Protein AF-A0A437A7Z8-F1 (afdb_monomer_lite)

Sequence (201 aa):
MRIRTYSHVLLERCGSDGIEVTIDEGSGLQTEFGSDFIVISTAEKGFLNQKIAIKTPGGYSSIPPKHTSIGIISELVVALESHTFDRVFSDDNPLYDFLGCAAAYAKHFPKDLRDYIAEGKKQELGDALVKWNPRYDADLRTTTAVTTIFGGTKVNTLPELVTVSLSHRIRRGSSISEVTNATQWEIAKIMVWSLSLIQEA

Secondary structure (DSSP, 8-state):
-----THHHHHHHH-TTS-S-------EEEEETTEEEEE------EEEEEEEEEE---EETTS--SS-HHHHHHHHHHHHHH-PPP----SS-HHHHHHHHHHHH-TT--HHHHHHHHTT-HHHHHHHHHHH-GGGHHHHS-EEEEEEEE--SSTTEE-SEEEEEEEEEEPTT--HHHHHHHHHHHHHHHHHHHHHTTS--

InterPro domains:
  IPR011650 Peptidase M20, dimerisation domain [PF07687] (43-184)
  IPR036264 Bacterial exopeptidase dimerisation domain [SSF55031] (46-183)
  IPR047177 Peptidase M20A [PTHR45962] (7-189)

pLDDT: mean 89.08, std 14.06, range [30.86, 97.81]

Organism: Arthrobotrys flagrans (NCBI:txid97331)

Structure (mmCIF, N/CA/C/O backbone):
data_AF-A0A437A7Z8-F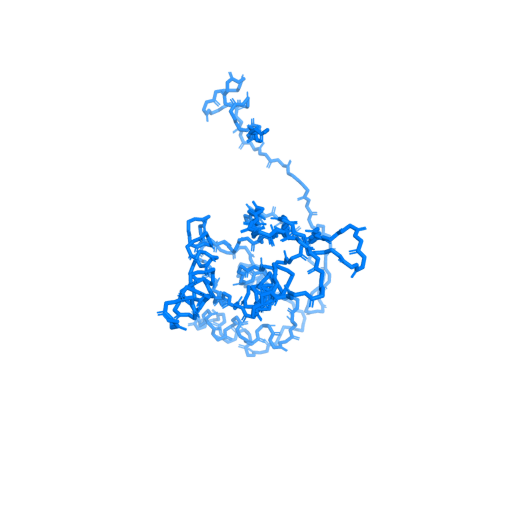1
#
_entry.id   AF-A0A437A7Z8-F1
#
loop_
_atom_site.group_PDB
_atom_site.id
_atom_site.type_symbol
_atom_site.label_atom_id
_atom_site.label_alt_id
_atom_site.label_comp_id
_atom_site.label_asym_id
_atom_site.label_entity_id
_atom_site.label_seq_id
_atom_site.pdbx_PDB_ins_code
_atom_site.Cartn_x
_atom_site.Cartn_y
_atom_site.Cartn_z
_atom_site.occupancy
_atom_site.B_iso_or_equiv
_atom_site.auth_seq_id
_atom_site.auth_comp_id
_atom_site.auth_asym_id
_atom_site.auth_atom_id
_atom_site.pdbx_PDB_model_num
ATOM 1 N N . MET A 1 1 ? 10.663 3.381 21.632 1.00 30.86 1 MET A N 1
ATOM 2 C CA . MET A 1 1 ? 11.807 2.808 20.893 1.00 30.86 1 MET A CA 1
ATOM 3 C C . MET A 1 1 ? 11.907 3.559 19.571 1.00 30.86 1 MET A C 1
ATOM 5 O O . MET A 1 1 ? 11.030 3.393 18.737 1.00 30.86 1 MET A O 1
ATOM 9 N N . ARG A 1 2 ? 12.855 4.498 19.423 1.00 32.56 2 ARG A N 1
ATOM 10 C CA . ARG A 1 2 ? 13.097 5.145 18.121 1.00 32.56 2 ARG A CA 1
ATOM 11 C C . ARG A 1 2 ? 13.849 4.130 17.268 1.00 32.56 2 ARG A C 1
ATOM 13 O O . ARG A 1 2 ? 14.948 3.743 17.652 1.00 32.56 2 ARG A O 1
ATOM 20 N N . ILE A 1 3 ? 13.254 3.682 16.169 1.00 38.34 3 ILE A N 1
ATOM 21 C CA . ILE A 1 3 ? 13.977 2.918 15.151 1.00 38.34 3 ILE A CA 1
ATOM 22 C C . ILE A 1 3 ? 14.994 3.900 14.562 1.00 38.34 3 ILE A C 1
ATOM 24 O O . ILE A 1 3 ? 14.613 4.842 13.873 1.00 38.34 3 ILE A O 1
ATOM 28 N N . ARG A 1 4 ? 16.270 3.766 14.935 1.00 49.62 4 ARG A N 1
ATOM 29 C CA . ARG A 1 4 ? 17.356 4.476 14.255 1.00 49.62 4 ARG A CA 1
ATOM 30 C C . ARG A 1 4 ? 17.635 3.707 12.972 1.00 49.62 4 ARG A C 1
ATOM 32 O O . ARG A 1 4 ? 17.856 2.501 13.027 1.00 49.62 4 ARG A O 1
ATOM 39 N N . THR A 1 5 ? 17.578 4.384 11.834 1.00 65.00 5 THR A N 1
ATOM 40 C CA . THR A 1 5 ? 17.991 3.803 10.557 1.00 65.00 5 THR A CA 1
ATOM 41 C C . THR A 1 5 ? 19.492 3.515 10.599 1.00 65.00 5 THR A C 1
ATOM 43 O O . THR A 1 5 ? 20.264 4.278 11.185 1.00 65.00 5 THR A O 1
ATOM 46 N N . TYR A 1 6 ? 19.919 2.423 9.962 1.00 76.62 6 TYR A N 1
ATOM 47 C CA . TYR A 1 6 ? 21.341 2.064 9.854 1.00 76.62 6 TYR A CA 1
ATOM 48 C C . TYR A 1 6 ? 22.164 3.119 9.094 1.00 76.62 6 TYR A C 1
ATOM 50 O O . TYR A 1 6 ? 23.381 3.179 9.251 1.00 76.62 6 TYR A O 1
ATOM 58 N N . SER A 1 7 ? 21.499 3.990 8.325 1.00 80.31 7 SER A N 1
ATOM 59 C CA . SER A 1 7 ? 22.119 5.059 7.538 1.00 80.31 7 SER A CA 1
ATOM 60 C C . SER A 1 7 ? 23.037 5.966 8.358 1.00 80.31 7 SER A C 1
ATOM 62 O O . SER A 1 7 ? 24.122 6.290 7.895 1.00 80.31 7 SER A O 1
ATOM 64 N N . HIS A 1 8 ? 22.665 6.328 9.590 1.00 82.62 8 HIS A N 1
ATOM 65 C CA . HIS A 1 8 ? 23.513 7.177 10.435 1.00 82.62 8 HIS A CA 1
ATOM 66 C C . HIS A 1 8 ? 24.812 6.479 10.851 1.00 82.62 8 HIS A C 1
ATOM 68 O O . HIS A 1 8 ? 25.863 7.105 10.856 1.00 82.62 8 HIS A O 1
ATOM 74 N N . VAL A 1 9 ? 24.749 5.177 11.141 1.00 87.25 9 VAL A N 1
ATOM 75 C CA . VAL A 1 9 ? 25.930 4.378 11.505 1.00 87.25 9 VAL A CA 1
ATOM 76 C C . VAL A 1 9 ? 26.856 4.212 10.301 1.00 87.25 9 VAL A C 1
ATOM 78 O O . VAL A 1 9 ? 28.073 4.304 10.437 1.00 87.25 9 VAL A O 1
ATOM 81 N N . LEU A 1 10 ? 26.285 3.982 9.116 1.00 87.38 10 LEU A N 1
ATOM 82 C CA . LEU A 1 10 ? 27.053 3.885 7.876 1.00 87.38 10 LEU A CA 1
ATOM 83 C C . LEU A 1 10 ? 27.718 5.220 7.527 1.00 87.38 10 LEU A C 1
ATOM 85 O O . LEU A 1 10 ? 28.901 5.227 7.212 1.00 87.38 10 LEU A O 1
ATOM 89 N N . LEU A 1 11 ? 27.010 6.342 7.669 1.00 88.81 11 LEU A N 1
ATOM 90 C CA . LEU A 1 11 ? 27.577 7.677 7.458 1.00 88.81 11 LEU A CA 1
ATOM 91 C C . LEU A 1 11 ? 28.699 7.996 8.453 1.00 88.81 11 LEU A C 1
ATOM 93 O O . LEU A 1 11 ? 29.735 8.511 8.047 1.00 88.81 11 LEU A O 1
ATOM 97 N N . GLU A 1 12 ? 28.530 7.661 9.736 1.00 91.19 12 GLU A N 1
ATOM 98 C CA . GLU A 1 12 ? 29.581 7.841 10.748 1.00 91.19 12 GLU A CA 1
ATOM 99 C C . GLU A 1 12 ? 30.825 6.988 10.456 1.00 91.19 12 GLU A C 1
ATOM 101 O O . GLU A 1 12 ? 31.946 7.431 10.699 1.00 91.19 12 GLU A O 1
ATOM 106 N N . ARG A 1 13 ? 30.647 5.764 9.942 1.00 90.31 13 ARG A N 1
ATOM 107 C CA . ARG A 1 13 ? 31.748 4.813 9.727 1.00 90.31 13 ARG A CA 1
ATOM 108 C C . ARG A 1 13 ? 32.455 4.982 8.384 1.00 90.31 13 ARG A C 1
ATOM 110 O O . ARG A 1 13 ? 33.668 4.805 8.319 1.00 90.31 13 ARG A O 1
ATOM 117 N N . CYS A 1 14 ? 31.700 5.243 7.325 1.00 90.19 14 CYS A N 1
ATOM 118 C CA . CYS A 1 14 ? 32.193 5.281 5.951 1.00 90.19 14 CYS A CA 1
ATOM 119 C C . CYS A 1 14 ? 32.392 6.722 5.452 1.00 90.19 14 CYS A C 1
ATOM 121 O O . CYS A 1 14 ? 33.199 6.944 4.558 1.00 90.19 14 CYS A O 1
ATOM 123 N N . GLY A 1 15 ? 31.727 7.715 6.046 1.00 91.50 15 GLY A N 1
ATOM 124 C CA . GLY A 1 15 ? 31.679 9.077 5.510 1.00 91.50 15 GLY A CA 1
ATOM 125 C C . GLY A 1 15 ? 30.637 9.226 4.395 1.00 91.50 15 GLY A C 1
ATOM 126 O O . GLY A 1 15 ? 29.986 8.256 4.007 1.00 91.50 15 GLY A O 1
ATOM 127 N N . SER A 1 16 ? 30.463 10.452 3.892 1.00 85.25 16 SER A N 1
ATOM 128 C CA . SER A 1 16 ? 29.462 10.798 2.864 1.00 85.25 16 SER A CA 1
ATOM 129 C C . SER A 1 16 ? 29.636 10.043 1.546 1.00 85.25 16 SER A C 1
ATOM 131 O O . SER A 1 16 ? 28.647 9.791 0.870 1.00 85.25 16 SER A O 1
ATOM 133 N N . ASP A 1 17 ? 30.870 9.645 1.235 1.00 88.50 17 ASP A N 1
ATOM 134 C CA . ASP A 1 17 ? 31.268 9.050 -0.047 1.00 88.50 17 ASP A CA 1
ATOM 135 C C . ASP A 1 17 ? 32.036 7.730 0.151 1.00 88.50 17 ASP A C 1
ATOM 137 O O . ASP A 1 17 ? 32.802 7.292 -0.702 1.00 88.50 17 ASP A O 1
ATOM 141 N N . GLY A 1 18 ? 31.888 7.092 1.317 1.00 90.25 18 GLY A N 1
ATOM 142 C CA . GLY A 1 18 ? 32.623 5.863 1.637 1.00 90.25 18 GLY A CA 1
ATOM 143 C C . GLY A 1 18 ? 31.988 4.573 1.136 1.00 90.25 18 GLY A C 1
ATOM 144 O O . GLY A 1 18 ? 32.480 3.496 1.475 1.00 90.25 18 GLY A O 1
ATOM 145 N N . ILE A 1 19 ? 30.873 4.657 0.407 1.00 87.44 19 ILE A N 1
ATOM 146 C CA . ILE A 1 19 ? 30.139 3.509 -0.130 1.00 87.44 19 ILE A CA 1
ATOM 147 C C . ILE A 1 19 ? 29.831 3.782 -1.601 1.00 87.44 19 ILE A C 1
ATOM 149 O O . ILE A 1 19 ? 29.052 4.675 -1.909 1.00 87.44 19 ILE A O 1
ATOM 153 N N . GLU A 1 20 ? 30.423 2.980 -2.486 1.00 87.50 20 GLU A N 1
ATOM 154 C CA . GLU A 1 20 ? 30.219 3.075 -3.940 1.00 87.50 20 GLU A CA 1
ATOM 155 C C . GLU A 1 20 ? 28.921 2.379 -4.385 1.00 87.50 20 GLU A C 1
ATOM 157 O O . GLU A 1 20 ? 28.162 2.910 -5.188 1.00 87.50 20 GLU A O 1
ATOM 162 N N . VAL A 1 21 ? 28.637 1.183 -3.851 1.00 86.62 21 VAL A N 1
ATOM 163 C CA . VAL A 1 21 ? 27.444 0.391 -4.193 1.00 86.62 21 VAL A CA 1
ATOM 164 C C . VAL A 1 21 ? 26.897 -0.310 -2.952 1.00 86.62 21 VAL A C 1
ATOM 166 O O . VAL A 1 21 ? 27.649 -0.885 -2.164 1.00 86.62 21 VAL A O 1
ATOM 169 N N . THR A 1 22 ? 25.570 -0.324 -2.823 1.00 83.50 22 THR A N 1
ATOM 170 C CA . THR A 1 22 ? 24.830 -1.200 -1.908 1.00 83.50 22 THR A CA 1
ATOM 171 C C . THR A 1 22 ? 24.080 -2.258 -2.705 1.00 83.50 22 THR A C 1
ATOM 173 O O . THR A 1 22 ? 23.322 -1.922 -3.613 1.00 83.50 22 THR A O 1
ATOM 176 N N . ILE A 1 23 ? 24.283 -3.528 -2.360 1.00 86.31 23 ILE A N 1
ATOM 177 C CA . ILE A 1 23 ? 23.544 -4.655 -2.934 1.00 86.31 23 ILE A CA 1
ATOM 178 C C . ILE A 1 23 ? 22.633 -5.190 -1.839 1.00 86.31 23 ILE A C 1
ATOM 180 O O . ILE A 1 23 ? 23.104 -5.464 -0.734 1.00 86.31 23 ILE A O 1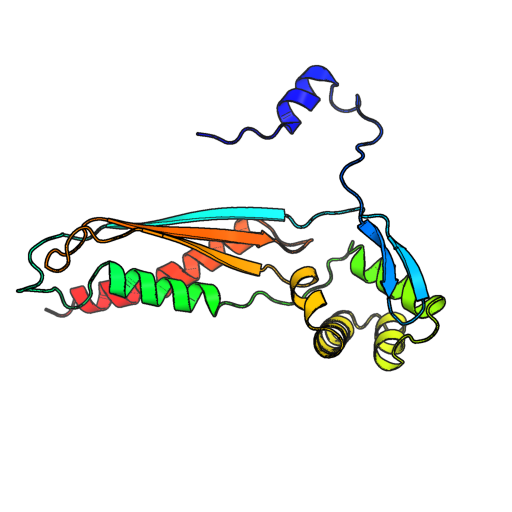
ATOM 184 N N . ASP A 1 24 ? 21.357 -5.326 -2.170 1.00 86.94 24 ASP A N 1
ATOM 185 C CA . ASP A 1 24 ? 20.327 -5.875 -1.295 1.00 86.94 24 ASP A CA 1
ATOM 186 C C . ASP A 1 24 ? 19.734 -7.160 -1.899 1.00 86.94 24 ASP A C 1
ATOM 188 O O . ASP A 1 24 ? 20.262 -7.705 -2.879 1.00 86.94 24 ASP A O 1
ATOM 192 N N . GLU A 1 25 ? 18.640 -7.659 -1.330 1.00 82.75 25 GLU A N 1
ATOM 193 C CA . GLU A 1 25 ? 17.879 -8.749 -1.922 1.00 82.75 25 GLU A CA 1
ATOM 194 C C . GLU A 1 25 ? 17.404 -8.421 -3.352 1.00 82.75 25 GLU A C 1
ATOM 196 O O . GLU A 1 25 ? 16.985 -7.314 -3.691 1.00 82.75 25 GLU A O 1
ATOM 201 N N . GLY A 1 26 ? 17.484 -9.424 -4.229 1.00 81.12 26 GLY A N 1
ATOM 202 C CA . GLY A 1 26 ? 17.130 -9.312 -5.642 1.00 81.12 26 GLY A CA 1
ATOM 203 C C . GLY A 1 26 ? 15.937 -10.183 -6.016 1.00 81.12 26 GLY A C 1
ATOM 204 O O . GLY A 1 26 ? 15.471 -11.017 -5.242 1.00 81.12 26 GLY A O 1
ATOM 205 N N . SER A 1 27 ? 15.448 -10.015 -7.243 1.00 82.88 27 SER A N 1
ATOM 206 C CA . SER A 1 27 ? 14.230 -10.694 -7.699 1.00 82.88 27 SER A CA 1
ATOM 207 C C . SER A 1 27 ? 14.470 -11.894 -8.618 1.00 82.88 27 SER A C 1
ATOM 209 O O . SER A 1 27 ? 13.548 -12.680 -8.825 1.00 82.88 27 SER A O 1
ATOM 211 N N . GLY A 1 28 ? 15.696 -12.069 -9.121 1.00 89.00 28 GLY A N 1
ATOM 212 C CA . GLY A 1 28 ? 16.128 -13.273 -9.832 1.00 89.00 28 GLY A CA 1
ATOM 213 C C . GLY A 1 28 ? 15.428 -13.501 -11.176 1.00 89.00 28 GLY A C 1
ATOM 214 O O . GLY A 1 28 ? 15.024 -12.558 -11.855 1.00 89.00 28 GLY A O 1
ATOM 215 N N . LEU A 1 29 ? 15.332 -14.771 -11.580 1.00 93.94 29 LEU A N 1
ATOM 216 C CA . LEU A 1 29 ? 14.661 -15.191 -12.811 1.00 93.94 29 LEU A CA 1
ATOM 217 C C . LEU A 1 29 ? 13.137 -15.121 -12.641 1.00 93.94 29 LEU A C 1
ATOM 219 O O . LEU A 1 29 ? 12.593 -15.722 -11.715 1.00 93.94 29 LEU A O 1
ATOM 223 N N . GLN A 1 30 ? 12.453 -14.439 -13.556 1.00 92.19 30 GLN A N 1
ATOM 224 C CA . GLN A 1 30 ? 10.995 -14.355 -13.607 1.00 92.19 30 GLN A CA 1
ATOM 225 C C . GLN A 1 30 ? 10.489 -14.635 -15.016 1.00 92.19 30 GLN A C 1
ATOM 227 O O . GLN A 1 30 ? 11.049 -14.135 -15.987 1.00 92.19 30 GLN A O 1
ATOM 232 N N . THR A 1 31 ? 9.404 -15.396 -15.125 1.00 94.56 31 THR A N 1
ATOM 233 C CA . THR A 1 31 ? 8.709 -15.609 -16.397 1.00 94.56 31 THR A CA 1
ATOM 234 C C . THR A 1 31 ? 7.542 -14.639 -16.488 1.00 94.56 31 THR A C 1
ATOM 236 O O . THR A 1 31 ? 6.555 -14.778 -15.770 1.00 94.56 31 THR A O 1
ATOM 239 N N . GLU A 1 32 ? 7.640 -13.672 -17.392 1.00 92.94 32 GLU A N 1
ATOM 240 C CA . GLU A 1 32 ? 6.641 -12.625 -17.596 1.00 92.94 32 GLU A CA 1
ATOM 241 C C . GLU A 1 32 ? 6.328 -12.506 -19.089 1.00 92.94 32 GLU A C 1
ATOM 243 O O . GLU A 1 32 ? 7.202 -12.665 -19.940 1.00 92.94 32 GLU A O 1
ATOM 248 N N . PHE A 1 33 ? 5.064 -12.259 -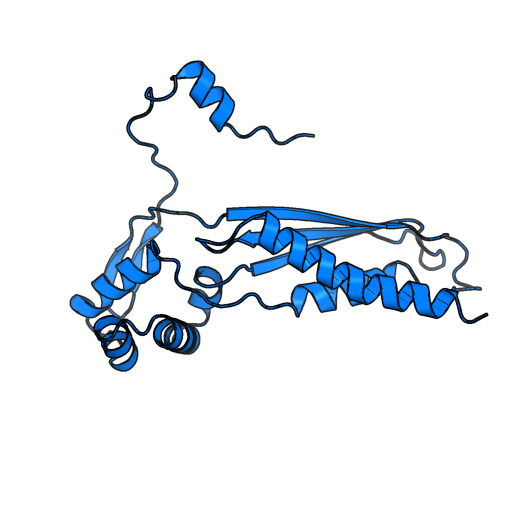19.441 1.00 95.06 33 PHE A N 1
ATOM 249 C CA . PHE A 1 33 ? 4.640 -12.080 -20.842 1.00 95.06 33 PHE A CA 1
ATOM 250 C C . PHE A 1 33 ? 5.120 -13.196 -21.807 1.00 95.06 33 PHE A C 1
ATOM 252 O O . PHE A 1 33 ? 5.400 -12.956 -22.984 1.00 95.06 33 PHE A O 1
ATOM 259 N N . GLY A 1 34 ? 5.237 -14.433 -21.309 1.00 95.00 34 GLY A N 1
ATOM 260 C CA . GLY A 1 34 ? 5.692 -15.594 -22.083 1.00 95.00 34 GLY A CA 1
ATOM 261 C C . GLY A 1 34 ? 7.202 -15.661 -22.358 1.00 95.00 34 GLY A C 1
ATOM 262 O O . GLY A 1 34 ? 7.618 -16.453 -23.206 1.00 95.00 34 GLY A O 1
ATOM 263 N N . SER A 1 35 ? 8.012 -14.853 -21.671 1.00 96.69 35 SER A N 1
ATOM 264 C CA . SER A 1 35 ? 9.475 -14.845 -21.767 1.00 96.69 35 SER A CA 1
ATOM 265 C C . SER A 1 35 ? 10.126 -14.850 -20.384 1.00 96.69 35 SER A C 1
ATOM 267 O O . SER A 1 35 ? 9.557 -14.347 -19.420 1.00 96.69 35 SER A O 1
ATOM 269 N N . ASP A 1 36 ? 11.339 -15.389 -20.300 1.00 96.38 36 ASP A N 1
ATOM 270 C CA . ASP A 1 36 ? 12.135 -15.361 -19.075 1.00 96.38 36 ASP A CA 1
ATOM 271 C C . ASP A 1 36 ? 12.991 -14.090 -19.017 1.00 96.38 36 ASP A C 1
ATOM 273 O O . ASP A 1 36 ? 13.685 -13.747 -19.976 1.00 96.38 36 ASP A O 1
ATOM 277 N N . PHE A 1 37 ? 12.959 -13.413 -17.872 1.00 94.88 37 PHE A N 1
ATOM 278 C CA . PHE A 1 37 ? 13.707 -12.197 -17.575 1.00 94.88 37 PHE A CA 1
ATOM 279 C C . PHE A 1 37 ? 14.534 -12.387 -16.304 1.00 94.88 37 PHE A C 1
ATOM 281 O O . PHE A 1 37 ? 14.030 -12.873 -15.293 1.00 94.88 37 PHE A O 1
ATOM 288 N N . ILE A 1 38 ? 15.796 -11.956 -16.321 1.00 92.81 38 ILE A N 1
ATOM 289 C CA . ILE A 1 38 ? 16.564 -11.754 -15.086 1.00 92.81 38 ILE A CA 1
ATOM 290 C C . ILE A 1 38 ? 16.225 -10.351 -14.584 1.00 92.81 38 ILE A C 1
ATOM 292 O O . ILE A 1 38 ? 16.652 -9.358 -15.171 1.00 92.81 38 ILE A O 1
ATOM 296 N N . VAL A 1 39 ? 15.423 -10.271 -13.524 1.00 90.69 39 VAL A N 1
ATOM 297 C CA . VAL A 1 39 ? 14.945 -9.004 -12.967 1.00 90.69 39 VAL A CA 1
ATOM 298 C C . VAL A 1 39 ? 15.924 -8.508 -11.909 1.00 90.69 39 VAL A C 1
ATOM 300 O O . VAL A 1 39 ? 16.129 -9.144 -10.871 1.00 90.69 39 VAL A O 1
ATOM 303 N N . ILE A 1 40 ? 16.512 -7.342 -12.174 1.00 88.44 40 ILE A N 1
ATOM 304 C CA . ILE A 1 40 ? 17.367 -6.621 -11.232 1.00 88.44 40 ILE A CA 1
ATOM 305 C C . ILE A 1 40 ? 16.505 -5.576 -10.529 1.00 88.44 40 ILE A C 1
ATOM 307 O O . ILE A 1 40 ? 16.018 -4.639 -11.159 1.00 88.44 40 ILE A O 1
ATOM 311 N N . SER A 1 41 ? 16.317 -5.744 -9.223 1.00 87.88 41 SER A N 1
ATOM 312 C CA . SER A 1 41 ? 15.567 -4.787 -8.412 1.00 87.88 41 SER A CA 1
ATOM 313 C C . SER A 1 41 ? 16.452 -3.613 -8.033 1.00 87.88 41 SER A C 1
ATOM 315 O O . SER A 1 41 ? 17.466 -3.776 -7.364 1.00 87.88 41 SER A O 1
ATOM 317 N N . THR A 1 42 ? 16.069 -2.427 -8.497 1.00 88.56 42 THR A N 1
ATOM 318 C CA . THR A 1 42 ? 16.816 -1.177 -8.296 1.00 88.56 42 THR A CA 1
ATOM 319 C C . THR A 1 42 ? 16.133 -0.225 -7.319 1.00 88.56 42 THR A C 1
ATOM 321 O O . THR A 1 42 ? 16.697 0.809 -6.973 1.00 88.56 42 THR A O 1
ATOM 324 N N . ALA A 1 43 ? 14.917 -0.550 -6.871 1.00 87.12 43 ALA A N 1
ATOM 325 C CA . ALA A 1 43 ? 14.192 0.245 -5.893 1.00 87.12 43 ALA A CA 1
ATOM 326 C C . ALA A 1 43 ? 13.178 -0.596 -5.116 1.00 87.12 43 ALA A C 1
ATOM 328 O O . ALA A 1 43 ? 12.484 -1.435 -5.692 1.00 87.12 43 ALA A O 1
ATOM 329 N N . GLU A 1 44 ? 13.011 -0.262 -3.839 1.00 87.25 44 GLU A N 1
ATOM 330 C CA . GLU A 1 44 ? 11.933 -0.766 -2.996 1.00 87.25 44 GLU A CA 1
ATOM 331 C C . GLU A 1 44 ? 10.844 0.289 -2.769 1.00 87.25 44 GLU A C 1
ATOM 333 O O . GLU A 1 44 ? 11.062 1.500 -2.878 1.00 87.25 44 GLU A O 1
ATOM 338 N N . LYS A 1 45 ? 9.643 -0.171 -2.411 1.00 91.12 45 LYS A N 1
ATOM 339 C CA . LYS A 1 45 ? 8.593 0.717 -1.903 1.00 91.12 45 LYS A CA 1
ATOM 340 C C . LYS A 1 45 ? 8.966 1.215 -0.510 1.00 91.12 45 LYS A C 1
ATOM 342 O O . LYS A 1 45 ? 9.418 0.443 0.333 1.00 91.12 45 LYS A O 1
ATOM 347 N N . GLY A 1 46 ? 8.659 2.480 -0.230 1.00 91.62 46 GLY A N 1
ATOM 348 C CA . GLY A 1 46 ? 8.751 3.001 1.130 1.00 91.62 46 GLY A CA 1
ATOM 349 C C . GLY A 1 46 ? 7.803 2.252 2.070 1.00 91.62 46 GLY A C 1
ATOM 350 O O . GLY A 1 46 ? 6.837 1.621 1.635 1.00 91.62 46 GLY A O 1
ATOM 351 N N . PHE A 1 47 ? 8.037 2.337 3.375 1.00 93.31 47 PHE A N 1
ATOM 352 C CA . PHE A 1 47 ? 7.130 1.761 4.363 1.00 93.31 47 PHE A CA 1
ATOM 353 C C . PHE A 1 47 ? 6.851 2.739 5.501 1.00 93.31 47 PHE A C 1
ATOM 355 O O . PHE A 1 47 ? 7.696 3.553 5.870 1.00 93.31 47 PHE A O 1
ATOM 362 N N . LEU A 1 48 ? 5.653 2.643 6.072 1.00 94.44 48 LEU A N 1
ATOM 363 C CA . LEU A 1 48 ? 5.250 3.399 7.251 1.00 94.44 48 LEU A CA 1
ATOM 364 C C . LEU A 1 48 ? 4.326 2.536 8.103 1.00 94.44 48 LEU A C 1
ATOM 366 O O . LEU A 1 48 ? 3.268 2.120 7.643 1.00 94.44 48 LEU A O 1
ATOM 370 N N . ASN A 1 49 ? 4.704 2.313 9.360 1.00 95.12 49 ASN A N 1
ATOM 371 C CA . ASN A 1 49 ? 3.827 1.676 10.335 1.00 95.12 49 ASN A CA 1
ATOM 372 C C . ASN A 1 49 ? 3.234 2.741 11.260 1.00 95.12 49 ASN A C 1
ATOM 374 O O . ASN A 1 49 ? 3.971 3.533 11.849 1.00 95.12 49 ASN A O 1
ATOM 378 N N . GLN A 1 50 ? 1.912 2.743 11.411 1.00 93.06 50 GLN A N 1
ATOM 379 C CA . GLN A 1 50 ? 1.192 3.667 12.289 1.00 93.06 50 GLN A CA 1
ATOM 380 C C . GLN A 1 50 ? 0.420 2.881 13.343 1.00 93.06 50 GLN A C 1
ATOM 382 O O . GLN A 1 50 ? -0.126 1.820 13.060 1.00 93.06 50 GLN A O 1
ATOM 387 N N . LYS A 1 51 ? 0.361 3.405 14.568 1.00 95.25 51 LYS A N 1
ATOM 388 C CA . LYS A 1 51 ? -0.482 2.856 15.632 1.00 95.25 51 LYS A CA 1
ATOM 389 C C . LYS A 1 51 ? -1.505 3.902 16.030 1.00 95.25 51 LYS A C 1
ATOM 391 O O . LYS A 1 51 ? -1.131 4.989 16.465 1.00 95.25 51 LYS A O 1
ATOM 396 N N . ILE A 1 52 ? -2.778 3.551 15.913 1.00 94.19 52 ILE A N 1
ATOM 397 C CA . ILE A 1 52 ? -3.893 4.389 16.343 1.00 94.19 52 ILE A CA 1
ATOM 398 C C . ILE A 1 52 ? -4.425 3.821 17.655 1.00 94.19 52 ILE A C 1
ATOM 400 O O . ILE A 1 52 ? -4.507 2.604 17.836 1.00 94.19 52 ILE A O 1
ATOM 404 N N . ALA A 1 53 ? -4.748 4.709 18.591 1.00 93.75 53 ALA A N 1
ATOM 405 C CA . ALA A 1 53 ? -5.283 4.358 19.895 1.00 93.75 53 ALA A CA 1
ATOM 406 C C . ALA A 1 53 ? -6.517 5.209 20.191 1.00 93.75 53 ALA A C 1
ATOM 408 O O . ALA A 1 53 ? -6.431 6.435 20.204 1.00 93.75 53 ALA A O 1
ATOM 409 N N . ILE A 1 54 ? -7.638 4.549 20.471 1.00 92.06 54 ILE A N 1
ATOM 410 C CA . ILE A 1 54 ? -8.856 5.185 20.964 1.00 92.06 54 ILE A CA 1
ATOM 411 C C . ILE A 1 54 ? -8.936 4.938 22.463 1.00 92.06 54 ILE A C 1
ATOM 413 O O . ILE A 1 54 ? -8.851 3.795 22.921 1.00 92.06 54 ILE A O 1
ATOM 417 N N . LYS A 1 55 ? -9.093 6.029 23.214 1.00 91.06 55 LYS A N 1
ATOM 418 C CA . LYS A 1 55 ? -9.338 6.004 24.653 1.00 91.06 55 LYS A CA 1
ATOM 419 C C . LYS A 1 55 ? -10.758 6.469 24.921 1.00 91.06 55 LYS A C 1
ATOM 421 O O . LYS A 1 55 ? -11.126 7.565 24.508 1.00 91.06 55 LYS A O 1
ATOM 426 N N . THR A 1 56 ? -11.526 5.654 25.626 1.00 88.81 56 THR A N 1
ATOM 427 C CA . THR A 1 56 ? -12.885 5.985 26.072 1.00 88.81 56 THR A CA 1
ATOM 428 C C . THR A 1 56 ? -13.012 5.690 27.559 1.00 88.81 56 THR A C 1
ATOM 430 O O . THR A 1 56 ? -12.225 4.905 28.091 1.00 88.81 56 THR A O 1
ATOM 433 N N . PRO A 1 57 ? -14.013 6.255 28.252 1.00 87.06 57 PRO A N 1
ATOM 434 C CA . PRO A 1 57 ? -14.429 5.704 29.532 1.00 87.06 57 PRO A CA 1
ATOM 435 C C . PRO A 1 57 ? -14.757 4.212 29.358 1.00 87.06 57 PRO A C 1
ATOM 437 O O . PRO A 1 57 ? -15.443 3.830 28.407 1.00 87.06 57 PRO A O 1
ATOM 440 N N . GLY A 1 58 ? -14.215 3.364 30.230 1.00 88.56 58 GLY A N 1
ATOM 441 C CA . GLY A 1 58 ? -14.611 1.962 30.325 1.00 88.56 58 GLY A CA 1
ATOM 442 C C . GLY A 1 58 ? -15.953 1.831 31.044 1.00 88.56 58 GLY A C 1
ATOM 443 O O . GLY A 1 58 ? -16.701 2.797 31.184 1.00 88.56 58 GLY A O 1
ATOM 444 N N . GLY A 1 59 ? -16.255 0.637 31.548 1.00 90.38 59 GLY A N 1
ATOM 445 C CA . GLY A 1 59 ? -17.404 0.441 32.435 1.00 90.38 59 GLY A CA 1
ATOM 446 C C . GLY A 1 59 ? -18.159 -0.853 32.187 1.00 90.38 59 GLY A C 1
ATOM 447 O O . GLY A 1 59 ? -17.692 -1.741 31.475 1.00 90.38 59 GLY A O 1
ATOM 448 N N . TYR A 1 60 ? -19.334 -0.966 32.798 1.00 92.62 60 TYR A N 1
ATOM 449 C CA . TYR A 1 60 ? -20.200 -2.129 32.635 1.00 92.62 60 TYR A CA 1
ATOM 450 C C . TYR A 1 60 ? -20.952 -2.067 31.309 1.00 92.62 60 TYR A C 1
ATOM 452 O O . TYR A 1 60 ? -21.548 -1.049 30.965 1.00 92.62 60 TYR A O 1
ATOM 460 N N . SER A 1 61 ? -20.993 -3.189 30.591 1.00 90.25 61 SER A N 1
ATOM 461 C CA . SER A 1 61 ? -21.712 -3.280 29.316 1.00 90.25 61 SER A CA 1
ATOM 462 C C . SER A 1 61 ? -23.240 -3.184 29.450 1.00 90.25 61 SER A C 1
ATOM 464 O O . SER A 1 61 ? -23.924 -3.163 28.434 1.00 90.25 61 SER A O 1
ATOM 466 N N . SER A 1 62 ? -23.790 -3.154 30.672 1.00 92.25 62 SER A N 1
ATOM 467 C CA . SER A 1 62 ? -25.228 -3.002 30.942 1.00 92.25 62 SER A CA 1
ATOM 468 C C . SER A 1 62 ? -25.753 -1.584 30.710 1.00 92.25 62 SER A C 1
ATOM 470 O O . SER A 1 62 ? -26.958 -1.407 30.562 1.00 92.25 62 SER A O 1
ATOM 472 N N . ILE A 1 63 ? -24.868 -0.584 30.682 1.00 90.75 63 ILE A N 1
ATOM 473 C CA . ILE A 1 63 ? -25.207 0.819 30.417 1.00 90.75 63 ILE A CA 1
ATOM 474 C C . ILE A 1 63 ? -24.220 1.343 29.364 1.00 90.75 63 ILE A C 1
ATOM 476 O O . ILE A 1 63 ? -23.314 2.114 29.689 1.00 90.75 63 ILE A O 1
ATOM 480 N N . PRO A 1 64 ? -24.302 0.857 28.112 1.00 90.69 64 PRO A N 1
ATOM 481 C CA . PRO A 1 64 ? -23.347 1.248 27.093 1.00 90.69 64 PRO A CA 1
ATOM 482 C C . PRO A 1 64 ? -23.584 2.700 26.649 1.00 90.69 64 PRO A C 1
ATOM 484 O O . PRO A 1 64 ? -24.734 3.138 26.558 1.00 90.69 64 PRO A O 1
ATOM 487 N N . PRO A 1 65 ? -22.518 3.453 26.325 1.00 90.62 65 PRO A N 1
ATOM 488 C CA . PRO A 1 65 ? -22.661 4.700 25.586 1.00 90.62 65 PRO A CA 1
ATOM 489 C C . PRO A 1 65 ? -23.188 4.415 24.172 1.00 90.62 65 PRO A C 1
ATOM 491 O O . PRO A 1 65 ? -23.172 3.274 23.706 1.00 90.62 65 PRO A O 1
ATOM 494 N N . LYS A 1 66 ? -23.585 5.472 23.453 1.00 90.06 66 LYS A N 1
ATOM 495 C CA . LYS A 1 66 ? -24.071 5.375 22.065 1.00 90.06 66 LYS A CA 1
ATOM 496 C C . LYS A 1 66 ? -23.112 4.601 21.145 1.00 90.06 66 LYS A C 1
ATOM 498 O O . LYS A 1 66 ? -23.567 3.815 20.322 1.00 90.06 66 LYS A O 1
ATOM 503 N N . HIS A 1 67 ? -21.801 4.793 21.316 1.00 90.06 67 HIS A N 1
ATOM 504 C CA . HIS A 1 67 ? -20.760 4.075 20.578 1.00 90.06 67 HIS A CA 1
ATOM 505 C C . HIS A 1 67 ? -19.679 3.561 21.532 1.00 90.06 67 HIS A C 1
ATOM 507 O O . HIS A 1 67 ? -19.196 4.294 22.395 1.00 90.06 67 HIS A O 1
ATOM 513 N N . THR A 1 68 ? -19.280 2.299 21.368 1.00 93.06 68 THR A N 1
ATOM 514 C CA . THR A 1 68 ? -18.165 1.704 22.119 1.00 93.06 68 THR A CA 1
ATOM 515 C C . THR A 1 68 ? -16.838 1.989 21.419 1.00 93.06 68 THR A C 1
ATOM 517 O O . THR A 1 68 ? -16.801 2.183 20.207 1.00 93.06 68 THR A O 1
ATOM 520 N N . SER A 1 69 ? -15.723 1.953 22.149 1.00 92.44 69 SER A N 1
ATOM 521 C CA . SER A 1 69 ? -14.385 2.097 21.554 1.00 92.44 69 SER A CA 1
ATOM 522 C C . SER A 1 69 ? -14.086 1.047 20.478 1.00 92.44 69 SER A C 1
ATOM 524 O O . SER A 1 69 ? -13.416 1.362 19.496 1.00 92.44 69 SER A O 1
ATOM 526 N N . ILE A 1 70 ? -14.618 -0.174 20.623 1.00 94.62 70 ILE A N 1
ATOM 527 C CA . ILE A 1 70 ? -14.538 -1.213 19.585 1.00 94.62 70 ILE A CA 1
ATOM 528 C C . ILE A 1 70 ? -15.372 -0.812 18.361 1.00 94.62 70 ILE A C 1
ATOM 530 O O . ILE A 1 70 ? -14.873 -0.899 17.248 1.00 94.62 70 ILE A O 1
ATOM 534 N N . GLY A 1 71 ? -16.599 -0.316 18.543 1.00 94.31 71 GLY A N 1
ATOM 535 C CA . GLY A 1 71 ? -17.424 0.156 17.425 1.00 94.31 71 GLY A CA 1
ATOM 536 C C . GLY A 1 71 ? -16.749 1.279 16.631 1.00 94.31 71 GLY A C 1
ATOM 537 O O . GLY A 1 71 ? -16.626 1.181 15.414 1.00 94.31 71 GLY A O 1
ATOM 538 N N . ILE A 1 72 ? -16.221 2.292 17.326 1.00 93.31 72 ILE A N 1
ATOM 539 C CA . ILE A 1 72 ? -15.542 3.432 16.688 1.00 93.31 72 ILE A CA 1
ATOM 540 C C . ILE A 1 72 ? -14.283 2.971 15.937 1.00 93.31 72 ILE A C 1
ATOM 542 O O . ILE A 1 72 ? -14.066 3.382 14.797 1.00 93.31 72 ILE A O 1
ATOM 546 N N . ILE A 1 73 ? -13.442 2.107 16.534 1.00 94.62 73 ILE A N 1
ATOM 547 C CA . ILE A 1 73 ? -12.249 1.622 15.822 1.00 94.62 73 ILE A CA 1
ATOM 548 C C . ILE A 1 73 ? -12.632 0.766 14.611 1.00 94.62 73 ILE A C 1
ATOM 550 O O . ILE A 1 73 ? -11.925 0.803 13.611 1.00 94.62 73 ILE A O 1
ATOM 554 N N . SER A 1 74 ? -13.723 -0.003 14.683 1.00 95.62 74 SER A N 1
ATOM 555 C CA . SER A 1 74 ? -14.186 -0.830 13.568 1.00 95.62 74 SER A CA 1
ATOM 556 C C . SER A 1 74 ? -14.621 0.026 12.380 1.00 95.62 74 SER A C 1
ATOM 558 O O . SER A 1 74 ? -14.215 -0.265 11.258 1.00 95.62 74 SER A O 1
ATOM 560 N N . GLU A 1 75 ? -15.362 1.112 12.615 1.00 95.12 75 GLU A N 1
ATOM 561 C CA . GLU A 1 75 ? -15.693 2.089 11.567 1.00 95.12 75 GLU A CA 1
ATOM 562 C C . GLU A 1 75 ? -14.428 2.715 10.963 1.00 95.12 75 GLU A C 1
ATOM 564 O O . GLU A 1 75 ? -14.313 2.843 9.743 1.00 95.12 75 GLU A O 1
ATOM 569 N N . LEU A 1 76 ? -13.438 3.033 11.804 1.00 94.62 76 LEU A N 1
ATOM 570 C CA . LEU A 1 76 ? -12.157 3.571 11.349 1.00 94.62 76 LEU A CA 1
ATOM 571 C C . LEU A 1 76 ? -11.356 2.589 10.501 1.00 94.62 76 LEU A C 1
ATOM 573 O O . LEU A 1 76 ? -10.798 2.991 9.485 1.00 94.62 76 LEU A O 1
ATOM 577 N N . VAL A 1 77 ? -11.312 1.314 10.881 1.00 96.56 77 VAL A N 1
ATOM 578 C CA . VAL A 1 77 ? -10.665 0.268 10.080 1.00 96.56 77 VAL A CA 1
ATOM 579 C C . VAL A 1 77 ? -11.309 0.186 8.699 1.00 96.56 77 VAL A C 1
ATOM 581 O O . VAL A 1 77 ? -10.594 0.234 7.702 1.00 96.56 77 VAL A O 1
ATOM 584 N N . VAL A 1 78 ? -12.644 0.157 8.630 1.00 96.56 78 VAL A N 1
ATOM 585 C CA . VAL A 1 78 ? -13.368 0.114 7.351 1.00 96.56 78 VAL A CA 1
ATOM 586 C C . VAL A 1 78 ? -13.049 1.338 6.491 1.00 96.56 78 VAL A C 1
ATOM 588 O O . VAL A 1 78 ? -12.768 1.183 5.303 1.00 96.56 78 VAL A O 1
ATOM 591 N N . ALA A 1 79 ? -13.050 2.543 7.067 1.00 95.56 79 ALA A N 1
ATOM 592 C CA . ALA A 1 79 ? -12.722 3.763 6.330 1.00 95.56 79 ALA A CA 1
ATOM 593 C C . ALA A 1 79 ? -11.276 3.759 5.805 1.00 95.56 79 ALA A C 1
ATOM 595 O O . ALA A 1 79 ? -11.043 4.086 4.642 1.00 95.56 79 ALA A O 1
ATOM 596 N N . LEU A 1 80 ? -10.314 3.333 6.631 1.00 95.06 80 LEU A N 1
ATOM 597 C CA . LEU A 1 80 ? -8.897 3.277 6.261 1.00 95.06 80 LEU A CA 1
ATOM 598 C C . LEU A 1 80 ? -8.609 2.235 5.173 1.00 95.06 80 LEU A C 1
ATOM 600 O O . LEU A 1 80 ? -7.789 2.498 4.297 1.00 95.06 80 LEU A O 1
ATOM 604 N N . GLU A 1 81 ? -9.269 1.075 5.202 1.00 95.81 81 GLU A N 1
ATOM 605 C CA . GLU A 1 81 ? -9.107 0.043 4.166 1.00 95.81 81 GLU A CA 1
ATOM 606 C C . GLU A 1 81 ? -9.879 0.363 2.879 1.00 95.81 81 GLU A C 1
ATOM 608 O O . GLU A 1 81 ? -9.458 -0.033 1.794 1.00 95.81 81 GLU A O 1
ATOM 613 N N . SER A 1 82 ? -10.973 1.125 2.978 1.00 95.69 82 SER A N 1
ATOM 614 C CA . SER A 1 82 ? -11.729 1.601 1.810 1.00 95.69 82 SER A CA 1
ATOM 615 C C . SER A 1 82 ? -11.054 2.782 1.105 1.00 95.69 82 SER A C 1
ATOM 617 O O . SER A 1 82 ? -11.379 3.080 -0.044 1.00 95.69 82 SER A O 1
ATOM 619 N N . HIS A 1 83 ? -10.120 3.468 1.770 1.00 94.94 83 HIS A N 1
ATOM 620 C CA . HIS A 1 83 ? -9.349 4.553 1.177 1.00 94.94 83 HIS A CA 1
ATOM 621 C C . HIS A 1 83 ? -8.314 4.004 0.185 1.00 94.94 83 HIS A C 1
ATOM 623 O O . HIS A 1 83 ? -7.304 3.406 0.563 1.00 94.94 83 HIS A O 1
ATOM 629 N N . THR A 1 84 ? -8.536 4.247 -1.106 1.00 92.56 84 THR A N 1
ATOM 630 C CA . THR A 1 84 ? -7.612 3.844 -2.168 1.00 92.56 84 THR A CA 1
ATOM 631 C C . THR A 1 84 ? -6.757 5.015 -2.629 1.00 92.56 84 THR A C 1
ATOM 633 O O . THR A 1 84 ? -7.293 6.002 -3.126 1.00 92.56 84 THR A O 1
ATOM 636 N N . PHE A 1 85 ? -5.435 4.872 -2.537 1.00 95.44 85 PHE A N 1
ATOM 637 C CA . PHE A 1 85 ? -4.498 5.809 -3.157 1.00 95.44 85 PHE A CA 1
ATOM 638 C C . PHE A 1 85 ? -4.489 5.663 -4.682 1.00 95.44 85 PHE A C 1
ATOM 640 O O . PHE A 1 85 ? -4.689 4.562 -5.211 1.00 95.44 85 PHE A O 1
ATOM 647 N N . ASP A 1 86 ? -4.184 6.763 -5.367 1.00 93.44 86 ASP A N 1
ATOM 648 C CA . ASP A 1 86 ? -4.108 6.804 -6.823 1.00 93.44 86 ASP A CA 1
ATOM 649 C C . ASP A 1 86 ? -2.999 5.901 -7.378 1.00 93.44 86 ASP A C 1
ATOM 651 O O . ASP A 1 86 ? -1.922 5.726 -6.788 1.00 93.44 86 ASP A O 1
ATOM 655 N N . ARG A 1 87 ? -3.271 5.342 -8.561 1.00 93.50 87 ARG A N 1
ATOM 656 C CA . ARG A 1 87 ? -2.290 4.604 -9.359 1.00 93.50 87 ARG A CA 1
ATOM 657 C C . ARG A 1 87 ? -1.465 5.594 -10.155 1.00 93.50 87 ARG A C 1
ATOM 659 O O . ARG A 1 87 ? -2.006 6.253 -11.032 1.00 93.50 87 ARG A O 1
ATOM 666 N N . VAL A 1 88 ? -0.167 5.676 -9.889 1.00 91.50 88 VAL A N 1
ATOM 667 C CA . VAL A 1 88 ? 0.699 6.626 -10.598 1.00 91.50 88 VAL A CA 1
ATOM 668 C C . VAL A 1 88 ? 2.077 6.019 -10.840 1.00 91.50 88 VAL A C 1
ATOM 670 O O . VAL A 1 88 ? 2.781 5.623 -9.906 1.00 91.50 88 VAL A O 1
ATOM 673 N N . PHE A 1 89 ? 2.516 6.018 -12.096 1.00 92.50 89 PHE A N 1
ATOM 674 C CA . PHE A 1 89 ? 3.926 5.820 -12.413 1.00 92.50 89 PHE A CA 1
ATOM 675 C C . PHE A 1 89 ? 4.702 7.088 -12.049 1.00 92.50 89 PHE A C 1
ATOM 677 O O . PHE A 1 89 ? 4.504 8.128 -12.672 1.00 92.50 89 PHE A O 1
ATOM 684 N N . SER A 1 90 ? 5.585 7.004 -11.050 1.00 87.31 90 SER A N 1
ATOM 685 C CA . SER A 1 90 ? 6.611 8.029 -10.824 1.00 87.31 90 SER A CA 1
ATOM 686 C C . SER A 1 90 ? 7.467 8.247 -12.077 1.00 87.31 90 SER A C 1
ATOM 688 O O . SER A 1 90 ? 7.492 7.398 -12.974 1.00 87.31 90 SER A O 1
ATOM 690 N N . ASP A 1 91 ? 8.155 9.386 -12.142 1.00 82.81 91 ASP A N 1
ATOM 691 C CA . ASP A 1 91 ? 9.047 9.705 -13.261 1.00 82.81 91 ASP A CA 1
ATOM 692 C C . ASP A 1 91 ? 10.144 8.647 -13.407 1.00 82.81 91 ASP A C 1
ATOM 694 O O . ASP A 1 91 ? 10.238 8.034 -14.468 1.00 82.81 91 ASP A O 1
ATOM 698 N N . ASP A 1 92 ? 10.819 8.320 -12.301 1.00 84.06 92 ASP A N 1
ATOM 699 C CA . ASP A 1 92 ? 11.738 7.186 -12.198 1.00 84.06 92 ASP A CA 1
ATOM 700 C C . ASP A 1 92 ? 10.991 5.977 -11.619 1.00 84.06 92 ASP A C 1
ATOM 702 O O . ASP A 1 92 ? 10.768 5.864 -10.404 1.00 84.06 92 ASP A O 1
ATOM 706 N N . ASN A 1 93 ? 10.512 5.081 -12.483 1.00 90.12 93 ASN A N 1
ATOM 707 C CA . ASN A 1 93 ? 9.784 3.889 -12.059 1.00 90.12 93 ASN A CA 1
ATOM 708 C C . ASN A 1 93 ? 10.347 2.627 -12.730 1.00 90.12 93 ASN A C 1
ATOM 710 O O . ASN A 1 93 ? 9.986 2.340 -13.869 1.00 90.12 93 ASN A O 1
ATOM 714 N N . PRO A 1 94 ? 11.117 1.804 -11.995 1.00 91.75 94 PRO A N 1
ATOM 715 C CA . PRO A 1 94 ? 11.672 0.555 -12.518 1.00 91.75 94 PRO A CA 1
ATOM 716 C C . PRO A 1 94 ? 10.652 -0.421 -13.120 1.00 91.75 94 PRO A C 1
ATOM 718 O O . PRO A 1 94 ? 11.006 -1.213 -13.988 1.00 91.75 94 PRO A O 1
ATOM 721 N N . LEU A 1 95 ? 9.380 -0.383 -12.691 1.00 93.31 95 LEU A N 1
ATOM 722 C CA . LEU A 1 95 ? 8.338 -1.185 -13.339 1.00 93.31 95 LEU A CA 1
ATOM 723 C C . LEU A 1 95 ? 8.029 -0.652 -14.744 1.00 93.31 95 LEU A C 1
ATOM 725 O O . LEU A 1 95 ? 7.846 -1.447 -15.655 1.00 93.31 95 LEU A O 1
ATOM 729 N N . TYR A 1 96 ? 7.992 0.668 -14.939 1.00 94.69 96 TYR A N 1
ATOM 730 C CA . TYR A 1 96 ? 7.800 1.261 -16.265 1.00 94.69 96 TYR A CA 1
ATOM 731 C C . TYR A 1 96 ? 8.945 0.881 -17.214 1.00 94.69 96 TYR A C 1
ATOM 733 O O . TYR A 1 96 ? 8.691 0.450 -18.338 1.00 94.69 96 TYR A O 1
ATOM 741 N N . ASP A 1 97 ? 10.189 0.937 -16.732 1.00 93.25 97 ASP A N 1
ATOM 742 C CA . ASP A 1 97 ? 11.370 0.538 -17.510 1.00 93.25 97 ASP A CA 1
ATOM 743 C C . ASP A 1 97 ? 11.333 -0.952 -17.871 1.00 93.25 97 ASP A C 1
ATOM 745 O O . ASP A 1 97 ? 11.563 -1.337 -19.023 1.00 93.25 97 ASP A O 1
ATOM 749 N N . PHE A 1 98 ? 10.970 -1.800 -16.904 1.00 94.62 98 PHE A N 1
ATOM 750 C CA . PHE A 1 98 ? 10.768 -3.226 -17.136 1.00 94.62 98 PHE A CA 1
ATOM 751 C C . PHE A 1 98 ? 9.683 -3.485 -18.186 1.00 94.62 98 PHE A C 1
ATOM 753 O O . PHE A 1 98 ? 9.886 -4.302 -19.082 1.00 94.62 98 PHE A O 1
ATOM 760 N N . LEU A 1 99 ? 8.554 -2.774 -18.125 1.00 96.12 99 LEU A N 1
ATOM 761 C CA . LEU A 1 99 ? 7.479 -2.905 -19.109 1.00 96.12 99 LEU A CA 1
ATOM 762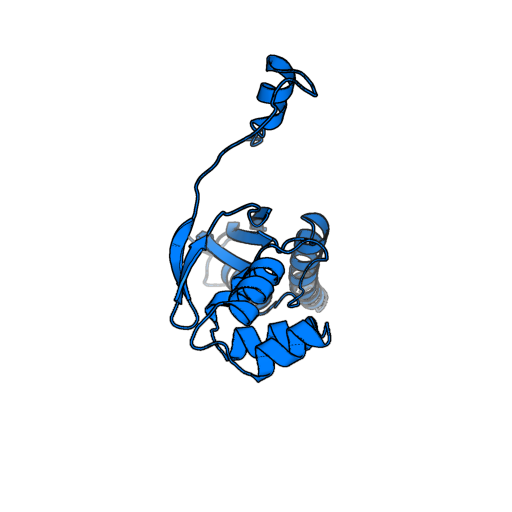 C C . LEU A 1 99 ? 7.933 -2.471 -20.505 1.00 96.12 99 LEU A C 1
ATOM 764 O O . LEU A 1 99 ? 7.572 -3.128 -21.477 1.00 96.12 99 LEU A O 1
ATOM 768 N N . GLY A 1 100 ? 8.761 -1.428 -20.618 1.00 96.00 100 GLY A N 1
ATOM 769 C CA . GLY A 1 100 ? 9.382 -1.033 -21.885 1.00 96.00 100 GLY A CA 1
ATOM 770 C C . GLY A 1 100 ? 10.285 -2.130 -22.461 1.00 96.00 100 GLY A C 1
ATOM 771 O O . GLY A 1 100 ? 10.184 -2.469 -23.641 1.00 96.00 100 GLY A O 1
ATOM 772 N N . CYS A 1 101 ? 11.109 -2.753 -21.615 1.00 95.06 101 CYS A N 1
ATOM 773 C CA . CYS A 1 101 ? 11.928 -3.908 -21.989 1.00 95.06 101 CYS A CA 1
ATOM 774 C C . CYS A 1 101 ? 11.057 -5.098 -22.432 1.00 95.06 101 CYS A C 1
ATOM 776 O O . CYS A 1 101 ? 11.245 -5.659 -23.514 1.00 95.06 101 CYS A O 1
ATOM 778 N N . ALA A 1 102 ? 10.041 -5.448 -21.644 1.00 96.56 102 ALA A N 1
ATOM 779 C CA . ALA A 1 102 ? 9.122 -6.532 -21.961 1.00 96.56 102 ALA A CA 1
ATOM 780 C C . ALA A 1 102 ? 8.336 -6.267 -23.256 1.00 96.56 102 ALA A C 1
ATOM 782 O O . ALA A 1 102 ? 8.154 -7.181 -24.058 1.00 96.56 102 ALA A O 1
ATOM 783 N N . ALA A 1 103 ? 7.941 -5.021 -23.525 1.00 97.31 103 ALA A N 1
ATOM 784 C CA . ALA A 1 103 ? 7.253 -4.649 -24.757 1.00 97.31 103 ALA A CA 1
ATOM 785 C C . ALA A 1 103 ? 8.093 -4.922 -26.014 1.00 97.31 103 ALA A C 1
ATOM 787 O O . ALA A 1 103 ? 7.521 -5.302 -27.046 1.00 97.31 103 ALA A O 1
ATOM 788 N N . ALA A 1 104 ? 9.417 -4.753 -25.911 1.00 96.19 104 ALA A N 1
ATOM 789 C CA . ALA A 1 104 ? 10.379 -4.966 -26.988 1.00 96.19 104 ALA A CA 1
ATOM 790 C C . ALA A 1 104 ? 10.777 -6.441 -27.171 1.00 96.19 104 ALA A C 1
ATOM 792 O O . ALA A 1 104 ? 10.933 -6.886 -28.307 1.00 96.19 104 ALA A O 1
ATOM 793 N N . TYR A 1 105 ? 10.933 -7.198 -26.078 1.00 96.19 105 TYR A N 1
ATOM 794 C CA . TYR A 1 105 ? 11.573 -8.523 -26.120 1.00 96.19 105 TYR A CA 1
ATOM 795 C C . TYR A 1 105 ? 10.667 -9.703 -25.736 1.00 96.19 105 TYR A C 1
ATOM 797 O O . TYR A 1 105 ? 11.024 -10.855 -26.000 1.00 96.19 105 TYR A O 1
ATOM 805 N N . ALA A 1 106 ? 9.505 -9.475 -25.116 1.00 97.25 106 ALA A N 1
ATOM 806 C CA . ALA A 1 106 ? 8.631 -10.573 -24.714 1.00 97.25 106 ALA A CA 1
ATOM 807 C C . ALA A 1 106 ? 7.878 -11.190 -25.902 1.00 97.25 106 ALA A C 1
ATOM 809 O O . ALA A 1 106 ? 7.397 -10.489 -26.795 1.00 97.25 106 ALA A O 1
ATOM 810 N N . LYS A 1 107 ? 7.702 -12.518 -25.876 1.00 96.50 107 LYS A N 1
ATOM 811 C CA . LYS A 1 107 ? 6.976 -13.257 -26.924 1.00 96.50 107 LYS A CA 1
ATOM 812 C C . LYS A 1 107 ? 5.490 -12.895 -26.979 1.00 96.50 107 LYS A C 1
ATOM 814 O O . LYS A 1 107 ? 4.911 -12.850 -28.063 1.00 96.50 107 LYS A O 1
ATOM 819 N N . HIS A 1 108 ? 4.870 -12.654 -25.824 1.00 95.44 108 HIS A N 1
ATOM 820 C CA . HIS A 1 108 ? 3.425 -12.458 -25.686 1.00 95.44 108 HIS A CA 1
ATOM 821 C C . HIS A 1 108 ? 3.093 -11.187 -24.898 1.00 95.44 108 HIS A C 1
ATOM 823 O O . HIS A 1 108 ? 2.349 -11.217 -23.919 1.00 95.44 108 HIS A O 1
ATOM 829 N N . PHE A 1 109 ? 3.639 -10.052 -25.337 1.00 97.00 109 PHE A N 1
ATOM 830 C CA . PHE A 1 109 ? 3.279 -8.759 -24.764 1.00 97.00 109 PHE A CA 1
ATOM 831 C C . PHE A 1 109 ? 1.939 -8.246 -25.331 1.00 97.00 109 PHE A C 1
ATOM 833 O O . PHE A 1 109 ? 1.796 -8.184 -26.559 1.00 97.00 109 PHE A O 1
ATOM 840 N N . PRO A 1 110 ? 0.959 -7.862 -24.488 1.00 96.88 110 PRO A N 1
ATOM 841 C CA . PRO A 1 110 ? -0.323 -7.340 -24.952 1.00 96.88 110 PRO A CA 1
ATOM 842 C C . PRO A 1 110 ? -0.166 -6.078 -25.809 1.00 96.88 110 PRO A C 1
ATOM 844 O O . PRO A 1 110 ? 0.553 -5.149 -25.439 1.00 96.88 110 PRO A O 1
ATOM 847 N N . LYS A 1 111 ? -0.874 -6.030 -26.944 1.00 96.31 111 LYS A N 1
ATOM 848 C CA . LYS A 1 111 ? -0.785 -4.915 -27.899 1.00 96.31 111 LYS A CA 1
ATOM 849 C C . LYS A 1 111 ? -1.169 -3.576 -27.261 1.00 96.31 111 LYS A C 1
ATOM 851 O O . LYS A 1 111 ? -0.415 -2.625 -27.398 1.00 96.31 111 LYS A O 1
ATOM 856 N N . ASP A 1 112 ? -2.268 -3.533 -26.511 1.00 95.38 112 ASP A N 1
ATOM 857 C CA . ASP A 1 112 ? -2.751 -2.292 -25.889 1.00 95.38 112 ASP A CA 1
ATOM 858 C C . ASP A 1 112 ? -1.714 -1.699 -24.922 1.00 95.38 112 ASP A C 1
ATOM 860 O O . ASP A 1 112 ? -1.446 -0.502 -24.950 1.00 95.38 112 ASP A O 1
ATOM 864 N N . LEU A 1 113 ? -1.052 -2.545 -24.119 1.00 97.62 113 LEU A N 1
ATOM 865 C CA . LEU A 1 113 ? 0.023 -2.099 -23.226 1.00 97.62 113 LEU A CA 1
ATOM 866 C C . LEU A 1 113 ? 1.215 -1.552 -24.020 1.00 97.62 113 LEU A C 1
ATOM 868 O O . LEU A 1 113 ? 1.804 -0.550 -23.624 1.00 97.62 113 LEU A O 1
ATOM 872 N N . ARG A 1 114 ? 1.568 -2.186 -25.148 1.00 97.56 114 ARG A N 1
ATOM 873 C CA . ARG A 1 114 ? 2.666 -1.727 -26.013 1.00 97.56 114 ARG A CA 1
ATOM 874 C C . ARG A 1 114 ? 2.361 -0.353 -26.598 1.00 97.56 114 ARG A C 1
ATOM 876 O O . ARG A 1 114 ? 3.241 0.504 -26.601 1.00 97.56 114 ARG A O 1
ATOM 883 N N . ASP A 1 115 ? 1.130 -0.153 -27.054 1.00 97.56 115 ASP A N 1
ATOM 884 C CA . ASP A 1 115 ? 0.680 1.109 -27.633 1.00 97.56 115 ASP A CA 1
ATOM 885 C C . ASP A 1 115 ? 0.710 2.225 -26.573 1.00 97.56 115 ASP A C 1
ATOM 887 O O . ASP A 1 115 ? 1.283 3.285 -26.818 1.00 97.56 115 ASP A O 1
ATOM 891 N N . TYR A 1 116 ? 0.227 1.972 -25.349 1.00 97.81 116 TYR A N 1
ATOM 892 C CA . TYR A 1 116 ? 0.299 2.964 -24.268 1.00 97.81 116 TYR A CA 1
ATOM 893 C C . TYR A 1 116 ? 1.732 3.334 -23.867 1.00 97.81 116 TYR A C 1
ATOM 895 O O . TYR A 1 116 ? 1.993 4.501 -23.575 1.00 97.81 116 TYR A O 1
ATOM 903 N N . ILE A 1 117 ? 2.670 2.380 -23.884 1.00 96.81 117 ILE A N 1
ATOM 904 C CA . ILE A 1 117 ? 4.097 2.661 -23.653 1.00 96.81 117 ILE A CA 1
ATOM 905 C C . ILE A 1 117 ? 4.656 3.543 -24.775 1.00 96.81 117 ILE A C 1
ATOM 907 O O . ILE A 1 117 ? 5.315 4.543 -24.494 1.00 96.81 117 ILE A O 1
ATOM 911 N N . ALA A 1 118 ? 4.383 3.199 -26.038 1.00 96.44 118 ALA A N 1
ATOM 912 C CA . ALA A 1 118 ? 4.871 3.942 -27.201 1.00 96.44 118 ALA A CA 1
ATOM 913 C C . ALA A 1 118 ? 4.309 5.373 -27.269 1.00 96.44 118 ALA A C 1
ATOM 915 O O . ALA A 1 118 ? 5.007 6.295 -27.685 1.00 96.44 118 ALA A O 1
ATOM 916 N N . GLU A 1 119 ? 3.063 5.562 -26.831 1.00 96.31 119 GLU A N 1
ATOM 917 C CA . GLU A 1 119 ? 2.383 6.860 -26.775 1.00 96.31 119 GLU A CA 1
ATOM 918 C C . GLU A 1 119 ? 2.680 7.653 -25.488 1.00 96.31 119 GLU A C 1
ATOM 920 O O . GLU A 1 119 ? 2.251 8.800 -25.365 1.00 96.31 119 GLU A O 1
ATOM 925 N N . GLY A 1 120 ? 3.385 7.068 -24.512 1.00 94.25 120 GLY A N 1
ATOM 926 C CA . GLY A 1 120 ? 3.671 7.708 -23.222 1.00 94.25 120 GLY A CA 1
ATOM 927 C C . GLY A 1 120 ? 2.444 7.883 -22.314 1.00 94.25 120 GLY A C 1
ATOM 928 O O . GLY A 1 120 ? 2.458 8.702 -21.393 1.00 94.25 120 GLY A O 1
ATOM 929 N N . LYS A 1 121 ? 1.376 7.113 -22.545 1.00 95.75 121 LYS A N 1
ATOM 930 C CA . LYS A 1 121 ? 0.106 7.158 -21.804 1.00 95.75 121 LYS A CA 1
ATOM 931 C C . LYS A 1 121 ? 0.192 6.378 -20.491 1.00 95.75 121 LYS A C 1
ATOM 933 O O . LYS A 1 121 ? -0.342 5.279 -20.352 1.00 95.75 121 LYS A O 1
ATOM 938 N N . LYS A 1 122 ? 0.918 6.936 -19.515 1.00 94.50 122 LYS A N 1
ATOM 939 C CA . LYS A 1 122 ? 1.217 6.282 -18.225 1.00 94.50 122 LYS A CA 1
ATOM 940 C C . LYS A 1 122 ? -0.036 5.900 -17.422 1.00 94.50 122 LYS A C 1
ATOM 942 O O . LYS A 1 122 ? -0.041 4.839 -16.801 1.00 94.50 122 LYS A O 1
ATOM 947 N N . GLN A 1 123 ? -1.079 6.731 -17.419 1.00 94.50 123 GLN A N 1
ATOM 948 C CA . GLN A 1 123 ? -2.294 6.448 -16.648 1.00 94.50 123 GLN A CA 1
ATOM 949 C C . GLN A 1 123 ? -3.053 5.254 -17.238 1.00 94.50 123 GLN A C 1
ATOM 951 O O . GLN A 1 123 ? -3.329 4.280 -16.540 1.00 94.50 123 GLN A O 1
ATOM 956 N N . GLU A 1 124 ? -3.311 5.292 -18.543 1.00 96.31 124 GLU A N 1
ATOM 957 C CA . GLU A 1 124 ? -4.002 4.234 -19.274 1.00 96.31 124 GLU A CA 1
ATOM 958 C C . GLU A 1 124 ? -3.207 2.930 -19.252 1.00 96.31 124 GLU A C 1
ATOM 960 O O . GLU A 1 124 ? -3.788 1.862 -19.057 1.00 96.31 124 GLU A O 1
ATOM 965 N N . LEU A 1 125 ? -1.875 3.015 -19.361 1.00 97.06 125 LEU A N 1
ATOM 966 C CA . LEU A 1 125 ? -0.990 1.874 -19.161 1.00 97.06 125 LEU A CA 1
ATOM 967 C C . LEU A 1 125 ? -1.206 1.248 -17.782 1.00 97.06 125 LEU A C 1
ATOM 969 O O . LEU A 1 125 ? -1.338 0.033 -17.687 1.00 97.06 125 LEU A O 1
ATOM 973 N N . GLY A 1 126 ? -1.241 2.058 -16.721 1.00 95.94 126 GLY A N 1
ATOM 974 C CA . GLY A 1 126 ? -1.400 1.575 -15.350 1.00 95.94 126 GLY A CA 1
ATOM 975 C C . GLY A 1 126 ? -2.736 0.873 -15.140 1.00 95.94 126 GLY A C 1
ATOM 976 O O . GLY A 1 126 ? -2.782 -0.232 -14.600 1.00 95.94 126 GLY A O 1
ATOM 977 N N . ASP A 1 127 ? -3.821 1.470 -15.627 1.00 95.50 127 ASP A N 1
ATOM 978 C CA . ASP A 1 127 ? -5.157 0.889 -15.512 1.00 95.50 127 ASP A CA 1
ATOM 979 C C . ASP A 1 127 ? -5.311 -0.390 -16.346 1.00 95.50 127 ASP A C 1
ATOM 981 O O . ASP A 1 127 ? -5.854 -1.388 -15.860 1.00 95.50 127 ASP A O 1
ATOM 985 N N . ALA A 1 128 ? -4.779 -0.405 -17.571 1.00 96.31 128 ALA A N 1
ATOM 986 C CA . ALA A 1 128 ? -4.776 -1.590 -18.421 1.00 96.31 128 ALA A CA 1
ATOM 987 C C . ALA A 1 128 ? -3.894 -2.710 -17.846 1.00 96.31 128 ALA A C 1
ATOM 989 O O . ALA A 1 128 ? -4.282 -3.879 -17.890 1.00 96.31 128 ALA A O 1
ATOM 990 N N . LEU A 1 129 ? -2.744 -2.369 -17.260 1.00 96.44 129 LEU A N 1
ATOM 991 C CA . LEU A 1 129 ? -1.828 -3.323 -16.642 1.00 96.44 129 LEU A CA 1
ATOM 992 C C . LEU A 1 129 ? -2.460 -3.997 -15.422 1.00 96.44 129 LEU A C 1
ATOM 994 O O . LEU A 1 129 ? -2.394 -5.217 -15.298 1.00 96.44 129 LEU A O 1
ATOM 998 N N . VAL A 1 130 ? -3.116 -3.229 -14.548 1.00 95.44 130 VAL A N 1
ATOM 999 C CA . VAL A 1 130 ? -3.816 -3.782 -13.378 1.00 95.44 130 VAL A CA 1
ATOM 1000 C C . VAL A 1 130 ? -5.011 -4.635 -13.797 1.00 95.44 130 VAL A C 1
ATOM 1002 O O . VAL A 1 130 ? -5.277 -5.670 -13.188 1.00 95.44 130 VAL A O 1
ATOM 1005 N N . LYS A 1 131 ? -5.720 -4.244 -14.863 1.00 95.88 131 LYS A N 1
ATOM 1006 C CA . LYS A 1 131 ? -6.785 -5.069 -15.444 1.00 95.88 131 LYS A CA 1
ATOM 1007 C C . LYS A 1 131 ? -6.242 -6.382 -16.015 1.00 95.88 131 LYS A C 1
ATOM 1009 O O . LYS A 1 131 ? -6.915 -7.404 -15.916 1.00 95.88 131 LYS A O 1
ATOM 1014 N N . TRP A 1 132 ? -5.054 -6.351 -16.615 1.00 94.50 132 TRP A N 1
ATOM 1015 C CA . TRP A 1 132 ? -4.385 -7.533 -17.156 1.00 94.50 132 TRP A CA 1
ATOM 1016 C C . TRP A 1 132 ? -3.900 -8.475 -16.050 1.00 94.50 132 TRP A C 1
ATOM 1018 O O . TRP A 1 132 ? -4.168 -9.673 -16.099 1.00 94.50 132 TRP A O 1
ATOM 1028 N N . ASN A 1 133 ? -3.227 -7.934 -15.034 1.00 93.94 133 ASN A N 1
ATOM 1029 C CA . ASN A 1 133 ? -2.790 -8.674 -13.860 1.00 93.94 133 ASN A CA 1
ATOM 1030 C C . ASN A 1 133 ? -2.934 -7.804 -12.597 1.00 93.94 133 ASN A C 1
ATOM 1032 O O . ASN A 1 133 ? -2.122 -6.896 -12.379 1.00 93.94 133 ASN A O 1
ATOM 1036 N N . PRO A 1 134 ? -3.913 -8.109 -11.721 1.00 94.00 134 PRO A N 1
ATOM 1037 C CA . PRO A 1 134 ? -4.165 -7.342 -10.502 1.00 94.00 134 PRO A CA 1
ATOM 1038 C C . PRO A 1 134 ? -2.970 -7.228 -9.548 1.00 94.00 134 PRO A C 1
ATOM 1040 O O . PRO A 1 134 ? -2.943 -6.318 -8.722 1.00 94.00 134 PRO A O 1
ATOM 1043 N N . ARG A 1 135 ? -1.960 -8.105 -9.661 1.00 91.75 135 ARG A N 1
ATOM 1044 C CA . ARG A 1 135 ? -0.731 -8.043 -8.854 1.00 91.75 135 ARG A CA 1
ATOM 1045 C C . ARG A 1 135 ? -0.023 -6.690 -8.961 1.00 91.75 135 ARG A C 1
ATOM 1047 O O . ARG A 1 135 ? 0.480 -6.206 -7.951 1.00 91.75 135 ARG A O 1
ATOM 1054 N N . TYR A 1 136 ? -0.023 -6.066 -10.142 1.00 93.44 136 TYR A N 1
ATOM 1055 C CA . TYR A 1 136 ? 0.658 -4.783 -10.353 1.00 93.44 136 TYR A CA 1
ATOM 1056 C C . TYR A 1 136 ? -0.009 -3.609 -9.646 1.00 93.44 136 TYR A C 1
ATOM 1058 O O . TYR A 1 136 ? 0.588 -2.539 -9.544 1.00 93.44 136 TYR A O 1
ATOM 1066 N N . ASP A 1 137 ? -1.227 -3.783 -9.128 1.00 93.94 137 ASP A N 1
ATOM 1067 C CA . ASP A 1 137 ? -1.898 -2.715 -8.396 1.00 93.94 137 ASP A CA 1
ATOM 1068 C C . ASP A 1 137 ? -1.044 -2.273 -7.207 1.00 93.94 137 ASP A C 1
ATOM 1070 O O . ASP A 1 137 ? -0.791 -1.083 -7.026 1.00 93.94 137 ASP A O 1
ATOM 1074 N N . ALA A 1 138 ? -0.485 -3.242 -6.476 1.00 92.75 138 ALA A N 1
ATOM 1075 C CA . ALA A 1 138 ? 0.399 -2.991 -5.349 1.00 92.75 138 ALA A CA 1
ATOM 1076 C C . ALA A 1 138 ? 1.705 -2.282 -5.745 1.00 92.75 138 ALA A C 1
ATOM 1078 O O . ALA A 1 138 ? 2.264 -1.575 -4.911 1.00 92.75 138 ALA A O 1
ATOM 1079 N N . ASP A 1 139 ? 2.190 -2.407 -6.980 1.00 91.62 139 ASP A N 1
ATOM 1080 C CA . ASP A 1 139 ? 3.396 -1.702 -7.440 1.00 91.62 139 ASP A CA 1
ATOM 1081 C C . ASP A 1 139 ? 3.121 -0.239 -7.807 1.00 91.62 139 ASP A C 1
ATOM 1083 O O . ASP A 1 139 ? 4.016 0.612 -7.722 1.00 91.62 139 ASP A O 1
ATOM 1087 N N . LEU A 1 140 ? 1.878 0.055 -8.199 1.00 94.38 140 LEU A N 1
ATOM 1088 C CA . LEU A 1 140 ? 1.452 1.350 -8.724 1.00 94.38 140 LEU A CA 1
ATOM 1089 C C . LEU A 1 140 ? 0.737 2.240 -7.715 1.00 94.38 140 LEU A C 1
ATOM 1091 O O . LEU A 1 140 ? 0.526 3.404 -8.034 1.00 94.38 140 LEU A O 1
ATOM 1095 N N . ARG A 1 141 ? 0.368 1.745 -6.527 1.00 95.06 141 ARG A N 1
ATOM 1096 C CA . ARG A 1 141 ? -0.301 2.541 -5.480 1.00 95.06 141 ARG A CA 1
ATOM 1097 C C . ARG A 1 141 ? 0.333 2.382 -4.106 1.00 95.06 141 ARG A C 1
ATOM 1099 O O . ARG A 1 141 ? 1.026 1.402 -3.822 1.00 95.06 141 ARG A O 1
ATOM 1106 N N . THR A 1 142 ? 0.065 3.334 -3.217 1.00 96.50 142 THR A N 1
ATOM 1107 C CA . THR A 1 142 ? 0.312 3.116 -1.789 1.00 96.50 142 THR A CA 1
ATOM 1108 C C . THR A 1 142 ? -0.732 2.130 -1.277 1.00 96.50 142 THR A C 1
ATOM 1110 O O . THR A 1 142 ? -1.922 2.308 -1.520 1.00 96.50 142 THR A O 1
ATOM 1113 N N . THR A 1 143 ? -0.299 1.073 -0.595 1.00 96.62 143 THR A N 1
ATOM 1114 C CA . THR A 1 143 ? -1.210 0.063 -0.036 1.00 96.62 143 THR A CA 1
ATOM 1115 C C . THR A 1 143 ? -1.296 0.231 1.468 1.00 96.62 143 THR A C 1
ATOM 1117 O O . THR A 1 143 ? -0.261 0.406 2.109 1.00 96.62 143 THR A O 1
ATOM 1120 N N . THR A 1 144 ? -2.497 0.117 2.021 1.00 96.62 144 THR A N 1
ATOM 1121 C CA . THR A 1 144 ? -2.761 0.132 3.462 1.00 96.62 144 THR A CA 1
ATOM 1122 C C . THR A 1 144 ? -3.211 -1.256 3.892 1.00 96.62 144 THR A C 1
ATOM 1124 O O . THR A 1 144 ? -4.042 -1.859 3.222 1.00 96.62 144 THR A O 1
ATOM 1127 N N . ALA A 1 145 ? -2.673 -1.757 5.001 1.00 96.75 145 ALA A N 1
ATOM 1128 C CA . ALA A 1 145 ? -3.137 -2.990 5.625 1.00 96.75 145 ALA A CA 1
ATOM 1129 C C . ALA A 1 145 ? -3.235 -2.812 7.140 1.00 96.75 145 ALA A C 1
ATOM 1131 O O . ALA A 1 145 ? -2.269 -2.388 7.784 1.00 96.75 145 ALA A O 1
ATOM 1132 N N . VAL A 1 146 ? -4.376 -3.175 7.725 1.00 97.06 146 VAL A N 1
ATOM 1133 C CA . VAL A 1 146 ? -4.501 -3.308 9.176 1.00 97.06 146 VAL A CA 1
ATOM 1134 C C . VAL A 1 146 ? -3.934 -4.662 9.593 1.00 97.06 146 VAL A C 1
ATOM 1136 O O . VAL A 1 146 ? -4.395 -5.713 9.167 1.00 97.06 146 VAL A O 1
ATOM 1139 N N . THR A 1 147 ? -2.894 -4.643 10.423 1.00 96.62 147 THR A N 1
ATOM 1140 C CA . THR A 1 147 ? -2.116 -5.852 10.756 1.00 96.62 147 THR A CA 1
ATOM 1141 C C . THR A 1 147 ? -2.430 -6.405 12.137 1.00 96.62 147 THR A C 1
ATOM 1143 O O . THR A 1 147 ? -2.290 -7.601 12.370 1.00 96.62 147 THR A O 1
ATOM 1146 N N . THR A 1 148 ? -2.841 -5.547 13.073 1.00 97.25 148 THR A N 1
ATOM 1147 C CA . THR A 1 148 ? -3.204 -5.957 14.435 1.00 97.25 148 THR A CA 1
ATOM 1148 C C . THR A 1 148 ? -4.293 -5.060 15.001 1.00 97.25 148 THR A C 1
ATOM 1150 O O . THR A 1 148 ? -4.313 -3.859 14.729 1.00 97.25 148 THR A O 1
ATOM 1153 N N . ILE A 1 149 ? -5.152 -5.638 15.840 1.00 97.12 149 ILE A N 1
ATOM 1154 C CA . ILE A 1 149 ? -6.163 -4.938 16.631 1.00 97.12 149 ILE A CA 1
ATOM 1155 C C . ILE A 1 149 ? -6.192 -5.533 18.044 1.00 97.12 149 ILE A C 1
ATOM 1157 O O . ILE A 1 149 ? -6.156 -6.750 18.212 1.00 97.12 149 ILE A O 1
ATOM 1161 N N . PHE A 1 150 ? -6.229 -4.679 19.064 1.00 96.62 150 PHE A N 1
ATOM 1162 C CA . PHE A 1 150 ? -6.278 -5.071 20.474 1.00 96.62 150 PHE A CA 1
ATOM 1163 C C . PHE A 1 150 ? -7.339 -4.256 21.207 1.00 96.62 150 PHE A C 1
ATOM 1165 O O . PHE A 1 150 ? -7.321 -3.030 21.120 1.00 96.62 150 PHE A O 1
ATOM 1172 N N . GLY A 1 151 ? -8.217 -4.917 21.965 1.00 94.12 151 GLY A N 1
ATOM 1173 C CA . GLY A 1 151 ? -9.247 -4.270 22.777 1.00 94.12 151 GLY A CA 1
ATOM 1174 C C . GLY A 1 151 ? -10.174 -5.280 23.458 1.00 94.12 151 GLY A C 1
ATOM 1175 O O . GLY A 1 151 ? -10.418 -6.354 22.918 1.00 94.12 151 GLY A O 1
ATOM 1176 N N . GLY A 1 152 ? -10.698 -4.921 24.633 1.00 91.88 152 GLY A N 1
ATOM 1177 C CA . GLY A 1 152 ? -11.576 -5.782 25.4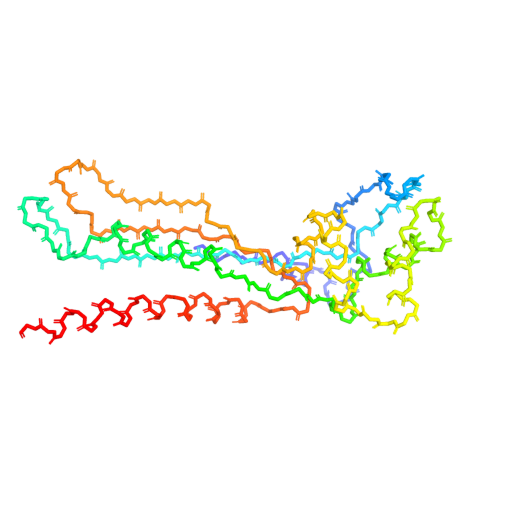36 1.00 91.88 152 GLY A CA 1
ATOM 1178 C C . GLY A 1 152 ? -10.811 -6.825 26.259 1.00 91.88 152 GLY A C 1
ATOM 1179 O O . GLY A 1 152 ? -9.791 -7.352 25.830 1.00 91.88 152 GLY A O 1
ATOM 1180 N N . THR A 1 153 ? -11.293 -7.114 27.469 1.00 90.25 153 THR A N 1
ATOM 1181 C CA . THR A 1 153 ? -10.709 -8.154 28.345 1.00 90.25 153 THR A CA 1
ATOM 1182 C C . THR A 1 153 ? -11.754 -9.110 28.906 1.00 90.25 153 THR A C 1
ATOM 1184 O O . THR A 1 153 ? -11.453 -10.277 29.145 1.00 90.25 153 THR A O 1
ATOM 1187 N N . LYS A 1 154 ? -12.991 -8.641 29.103 1.00 92.00 154 LYS A N 1
ATOM 1188 C CA . LYS A 1 154 ? -14.137 -9.444 29.539 1.00 92.00 154 LYS A CA 1
ATOM 1189 C C . LYS A 1 154 ? -15.356 -9.098 28.694 1.00 92.00 154 LYS A C 1
ATOM 1191 O O . LYS A 1 154 ? -15.514 -7.957 28.267 1.00 92.00 154 LYS A O 1
ATOM 1196 N N . VAL A 1 155 ? -16.242 -10.075 28.507 1.00 92.19 155 VAL A N 1
ATOM 1197 C CA . VAL A 1 155 ? -17.451 -9.943 27.672 1.00 92.19 155 VAL A CA 1
ATOM 1198 C C . VAL A 1 155 ? -18.435 -8.879 28.181 1.00 92.19 155 VAL A C 1
ATOM 1200 O O . VAL A 1 155 ? -19.199 -8.328 27.399 1.00 92.19 155 VAL A O 1
ATOM 1203 N N . ASN A 1 156 ? -18.408 -8.564 29.480 1.00 93.75 156 ASN A N 1
ATOM 1204 C CA . ASN A 1 156 ? -19.341 -7.645 30.139 1.00 93.75 156 ASN A CA 1
ATOM 1205 C C . ASN A 1 156 ? -18.712 -6.306 30.569 1.00 93.75 156 ASN A C 1
ATOM 1207 O O . ASN A 1 156 ? -19.277 -5.584 31.397 1.00 93.75 156 ASN A O 1
ATOM 1211 N N . THR A 1 157 ? -17.535 -5.977 30.036 1.00 93.75 157 THR A N 1
ATOM 1212 C CA . THR A 1 157 ? -16.830 -4.725 30.334 1.00 93.75 157 THR A CA 1
ATOM 1213 C C . THR A 1 157 ? -16.469 -3.992 29.056 1.00 93.75 157 THR A C 1
ATOM 1215 O O . THR A 1 157 ? -15.922 -4.588 28.129 1.00 93.75 157 THR A O 1
ATOM 1218 N N . LEU A 1 158 ? -16.709 -2.688 29.035 1.00 95.19 158 LEU A N 1
ATOM 1219 C CA . LEU A 1 158 ? -16.294 -1.805 27.957 1.00 95.19 158 LEU A CA 1
ATOM 1220 C C . LEU A 1 158 ? -14.796 -1.488 28.100 1.00 95.19 158 LEU A C 1
ATOM 1222 O O . LEU A 1 158 ? -14.368 -1.105 29.194 1.00 95.19 158 LEU A O 1
ATOM 1226 N N . PRO A 1 159 ? -13.986 -1.644 27.037 1.00 95.12 159 PRO A N 1
ATOM 1227 C CA . PRO A 1 159 ? -12.560 -1.366 27.115 1.00 95.12 159 PRO A CA 1
ATOM 1228 C C . PRO A 1 159 ? -12.259 0.130 27.119 1.00 95.12 159 PRO A C 1
ATOM 1230 O O . PRO A 1 159 ? -12.776 0.888 26.300 1.00 95.12 159 PRO A O 1
ATOM 1233 N N . GLU A 1 160 ? -11.335 0.522 27.994 1.00 92.94 160 GLU A N 1
ATOM 1234 C CA . GLU A 1 160 ? -10.817 1.893 28.090 1.00 92.94 160 GLU A CA 1
ATOM 1235 C C . GLU A 1 160 ? -9.832 2.239 26.970 1.00 92.94 160 GLU A C 1
ATOM 1237 O O . GLU A 1 160 ? -9.624 3.409 26.653 1.00 92.94 160 GLU A O 1
ATOM 1242 N N . LEU A 1 161 ? -9.202 1.219 26.380 1.00 94.38 161 LEU A N 1
ATOM 1243 C CA . LEU A 1 161 ? -8.204 1.364 25.333 1.00 94.38 161 LEU A CA 1
ATOM 1244 C C . LEU A 1 161 ? -8.423 0.311 24.252 1.00 94.38 161 LEU A C 1
ATOM 1246 O O . LEU A 1 161 ? -8.429 -0.891 24.527 1.00 94.38 161 LEU A O 1
ATOM 1250 N N . VAL A 1 162 ? -8.527 0.785 23.017 1.00 96.06 162 VAL A N 1
ATOM 1251 C CA . VAL A 1 162 ? -8.499 -0.050 21.819 1.00 96.06 162 VAL A CA 1
ATOM 1252 C C . VAL A 1 162 ? -7.419 0.489 20.894 1.00 96.06 162 VAL A C 1
ATOM 1254 O O . VAL A 1 162 ? -7.315 1.699 20.688 1.00 96.06 162 VAL A O 1
ATOM 1257 N N . THR A 1 163 ? -6.571 -0.392 20.367 1.00 96.12 163 THR A N 1
ATOM 1258 C CA . THR A 1 163 ? -5.474 -0.005 19.476 1.00 96.12 163 THR A CA 1
ATOM 1259 C C . THR A 1 163 ? -5.481 -0.814 18.199 1.00 96.12 163 THR A C 1
ATOM 1261 O O . THR A 1 163 ? -5.715 -2.018 18.246 1.00 96.12 163 THR A O 1
ATOM 1264 N N . VAL A 1 164 ? -5.132 -0.170 17.092 1.00 96.88 164 VAL A N 1
ATOM 1265 C CA . VAL A 1 164 ? -4.946 -0.798 15.785 1.00 96.88 164 VAL A CA 1
ATOM 1266 C C . VAL A 1 164 ? -3.588 -0.396 15.218 1.00 96.88 164 VAL A C 1
ATOM 1268 O O . VAL A 1 164 ? -3.141 0.735 15.432 1.00 96.88 164 VAL A O 1
ATOM 1271 N N . SER A 1 165 ? -2.919 -1.315 14.525 1.00 96.44 165 SER A N 1
ATOM 1272 C CA . SER A 1 165 ? -1.659 -1.026 13.834 1.00 96.44 165 SER A CA 1
ATOM 1273 C C . SER A 1 165 ? -1.825 -1.193 12.331 1.00 96.44 165 SER A C 1
ATOM 1275 O O . SER A 1 165 ? -2.288 -2.233 11.860 1.00 96.44 165 SER A O 1
ATOM 1277 N N . LEU A 1 166 ? -1.404 -0.178 11.587 1.00 95.19 166 LEU A N 1
ATOM 1278 C CA . LEU A 1 166 ? -1.437 -0.120 10.134 1.00 95.19 166 LEU A CA 1
ATOM 1279 C C . LEU A 1 166 ? -0.031 -0.267 9.579 1.00 95.19 166 LEU A C 1
ATOM 1281 O O . LEU A 1 166 ? 0.921 0.264 10.153 1.00 95.19 166 LEU A O 1
ATOM 1285 N N . SER A 1 167 ? 0.075 -0.953 8.450 1.00 96.62 167 SER A N 1
ATOM 1286 C CA . SER A 1 167 ? 1.277 -0.996 7.634 1.00 96.62 167 SER A CA 1
ATOM 1287 C C . SER A 1 167 ? 0.959 -0.435 6.259 1.00 96.62 167 SER A C 1
ATOM 1289 O O . SER A 1 167 ? 0.103 -0.958 5.544 1.00 96.62 167 SER A O 1
ATOM 1291 N N . HIS A 1 168 ? 1.653 0.637 5.897 1.00 96.69 168 HIS A N 1
ATOM 1292 C CA . HIS A 1 168 ? 1.593 1.219 4.571 1.00 96.69 168 HIS A CA 1
ATOM 1293 C C . HIS A 1 168 ? 2.836 0.824 3.783 1.00 96.69 168 HIS A C 1
ATOM 1295 O O . HIS A 1 168 ? 3.956 0.978 4.276 1.00 96.69 168 HIS A O 1
ATOM 1301 N N . ARG A 1 169 ? 2.654 0.375 2.538 1.00 96.56 169 ARG A N 1
ATOM 1302 C CA . ARG A 1 169 ? 3.738 0.306 1.546 1.00 96.56 169 ARG A CA 1
ATOM 1303 C C . ARG A 1 169 ? 3.566 1.474 0.593 1.00 96.56 169 ARG A C 1
ATOM 1305 O O . ARG A 1 169 ? 2.677 1.451 -0.255 1.00 96.56 169 ARG A O 1
ATOM 1312 N N . ILE A 1 170 ? 4.395 2.492 0.770 1.00 95.62 170 ILE A N 1
ATOM 1313 C CA . ILE A 1 170 ? 4.344 3.780 0.084 1.00 95.62 170 ILE A CA 1
ATOM 1314 C C . ILE A 1 170 ? 4.835 3.606 -1.351 1.00 95.62 170 ILE A C 1
ATOM 1316 O O . ILE A 1 170 ? 5.922 3.078 -1.595 1.00 95.62 170 ILE A O 1
ATOM 1320 N N . ARG A 1 171 ? 4.019 4.035 -2.311 1.00 94.06 171 ARG A N 1
ATOM 1321 C CA . ARG A 1 171 ? 4.387 4.076 -3.728 1.00 94.06 171 ARG A CA 1
ATOM 1322 C C . ARG A 1 171 ? 5.612 4.966 -3.950 1.00 94.06 171 ARG A C 1
ATOM 1324 O O . ARG A 1 171 ? 5.779 5.989 -3.292 1.00 94.06 171 ARG A O 1
ATOM 1331 N N . ARG A 1 172 ? 6.439 4.617 -4.933 1.00 90.94 172 ARG A N 1
ATOM 1332 C CA . ARG A 1 172 ? 7.538 5.475 -5.405 1.00 90.94 172 ARG A CA 1
ATOM 1333 C C . ARG A 1 172 ? 7.009 6.846 -5.842 1.00 90.94 172 ARG A C 1
ATOM 1335 O O . ARG A 1 172 ? 5.954 6.926 -6.459 1.00 90.94 172 ARG A O 1
ATOM 1342 N N . GLY A 1 173 ? 7.720 7.919 -5.507 1.00 90.38 173 GLY A N 1
ATOM 1343 C CA . GLY A 1 173 ? 7.280 9.295 -5.778 1.00 90.38 173 GLY A CA 1
ATOM 1344 C C . GLY A 1 173 ? 6.156 9.815 -4.868 1.00 90.38 173 GLY A C 1
ATOM 1345 O O . GLY A 1 173 ? 5.680 10.922 -5.087 1.00 90.38 173 GLY A O 1
ATOM 1346 N N . SER A 1 174 ? 5.724 9.043 -3.866 1.00 93.75 174 SER A N 1
ATOM 1347 C CA . SER A 1 174 ? 4.879 9.512 -2.759 1.00 93.75 174 SER A CA 1
ATOM 1348 C C . SER A 1 174 ? 5.738 9.771 -1.512 1.00 93.75 174 SER A C 1
ATOM 1350 O O . SER A 1 174 ? 6.943 9.508 -1.506 1.00 93.75 174 SER A O 1
ATOM 1352 N N . SER A 1 175 ? 5.143 10.299 -0.441 1.00 93.94 175 SER A N 1
ATOM 1353 C CA . SER A 1 175 ? 5.860 10.643 0.790 1.00 93.94 175 SER A CA 1
ATOM 1354 C C . SER A 1 175 ? 5.161 10.137 2.050 1.00 93.94 175 SER A C 1
ATOM 1356 O O . SER A 1 175 ? 3.946 9.955 2.094 1.00 93.94 175 SER A O 1
ATOM 1358 N N . ILE A 1 176 ? 5.932 9.990 3.132 1.00 94.69 176 ILE A N 1
ATOM 1359 C CA . ILE A 1 176 ? 5.387 9.709 4.470 1.00 94.69 176 ILE A CA 1
ATOM 1360 C C . ILE A 1 176 ? 4.350 10.767 4.873 1.00 94.69 176 ILE A C 1
ATOM 1362 O O . ILE A 1 176 ? 3.350 10.426 5.504 1.00 94.69 176 ILE A O 1
ATOM 1366 N N . SER A 1 177 ? 4.572 12.037 4.512 1.00 95.75 177 SER A N 1
ATOM 1367 C CA . SER A 1 177 ? 3.647 13.123 4.847 1.00 95.75 177 SER A CA 1
ATOM 1368 C C . SER A 1 177 ? 2.313 12.971 4.128 1.00 95.75 177 SER A C 1
ATOM 1370 O O . SER A 1 177 ? 1.279 13.154 4.757 1.00 95.75 177 SER A O 1
ATOM 1372 N N . GLU A 1 178 ? 2.321 12.622 2.842 1.00 95.50 178 GLU A N 1
ATOM 1373 C CA . GLU A 1 178 ? 1.099 12.396 2.063 1.00 95.50 178 GLU A CA 1
ATOM 1374 C C . GLU A 1 178 ? 0.248 11.291 2.700 1.00 95.50 178 GLU A C 1
ATOM 1376 O O . GLU A 1 178 ? -0.923 11.504 3.009 1.00 95.50 178 GLU A O 1
ATOM 1381 N N . VAL A 1 179 ? 0.870 10.147 3.001 1.00 96.25 179 VAL A N 1
ATOM 1382 C CA . VAL A 1 179 ? 0.187 9.002 3.619 1.00 96.25 179 VAL A CA 1
ATOM 1383 C C . VAL A 1 179 ? -0.298 9.333 5.030 1.00 96.25 179 VAL A C 1
ATOM 1385 O O . VAL A 1 179 ? -1.418 8.993 5.398 1.00 96.25 179 VAL A O 1
ATOM 1388 N N . THR A 1 180 ? 0.508 10.047 5.819 1.00 94.81 180 THR A N 1
ATOM 1389 C CA . THR A 1 180 ? 0.115 10.468 7.171 1.00 94.81 180 THR A CA 1
ATOM 1390 C C . THR A 1 180 ? -1.073 11.426 7.136 1.00 94.81 180 THR A C 1
ATOM 1392 O O . THR A 1 180 ? -1.995 11.262 7.934 1.00 94.81 180 THR A O 1
ATOM 1395 N N . ASN A 1 181 ? -1.081 12.382 6.206 1.00 95.56 181 ASN A N 1
ATOM 1396 C CA . ASN A 1 181 ? -2.177 13.333 6.039 1.00 95.56 181 ASN A CA 1
ATOM 1397 C C . ASN A 1 181 ? -3.462 12.621 5.596 1.00 95.56 181 ASN A C 1
ATOM 1399 O O . ASN A 1 181 ? -4.525 12.906 6.142 1.00 95.56 181 ASN A O 1
ATOM 1403 N N . ALA A 1 182 ? -3.366 11.656 4.675 1.00 94.69 182 ALA A N 1
ATOM 1404 C CA . ALA A 1 182 ? -4.500 10.829 4.267 1.00 94.69 182 ALA A CA 1
ATOM 1405 C C . ALA A 1 182 ? -5.076 10.035 5.453 1.00 94.69 182 ALA A C 1
ATOM 1407 O O . ALA A 1 182 ? -6.273 10.116 5.723 1.00 94.69 182 ALA A O 1
ATOM 1408 N N . THR A 1 183 ? -4.230 9.357 6.240 1.00 94.19 183 THR A N 1
ATOM 1409 C CA . THR A 1 183 ? -4.675 8.652 7.455 1.00 94.19 183 THR A CA 1
ATOM 1410 C C . THR A 1 183 ? -5.340 9.608 8.452 1.00 94.19 183 THR A C 1
ATOM 1412 O O . THR A 1 183 ? -6.396 9.299 9.001 1.00 94.19 183 THR A O 1
ATOM 1415 N N . GLN A 1 184 ? -4.755 10.786 8.693 1.00 93.06 184 GLN A N 1
ATOM 1416 C CA . GLN A 1 184 ? -5.327 11.792 9.595 1.00 93.06 184 GLN A CA 1
ATOM 1417 C C . GLN A 1 184 ? -6.675 12.322 9.102 1.00 93.06 184 GLN A C 1
ATOM 1419 O O . GLN A 1 184 ? -7.569 12.552 9.915 1.00 93.06 184 GLN A O 1
ATOM 1424 N N . TRP A 1 185 ? -6.837 12.482 7.792 1.00 93.75 185 TRP A N 1
ATOM 1425 C CA . TRP A 1 185 ? -8.095 12.893 7.183 1.00 93.75 185 TRP A CA 1
ATOM 1426 C C . TRP A 1 185 ? -9.206 11.859 7.404 1.00 93.75 185 TRP A C 1
ATOM 1428 O O . TRP A 1 185 ? -10.310 12.218 7.815 1.00 93.75 185 TRP A O 1
ATOM 1438 N N . GLU A 1 186 ? -8.911 10.570 7.210 1.00 93.12 186 GLU A N 1
ATOM 1439 C CA . GLU A 1 186 ? -9.856 9.480 7.494 1.00 93.12 186 GLU A CA 1
ATOM 1440 C C . GLU A 1 186 ? -10.255 9.439 8.979 1.00 93.12 186 GLU A C 1
ATOM 1442 O O . GLU A 1 186 ? -11.440 9.337 9.303 1.00 93.12 186 GLU A O 1
ATOM 1447 N N . ILE A 1 187 ? -9.291 9.629 9.888 1.00 91.56 187 ILE A N 1
ATOM 1448 C CA . ILE A 1 187 ? -9.561 9.747 11.330 1.00 91.56 187 ILE A CA 1
ATOM 1449 C C . ILE A 1 187 ? -10.469 10.947 11.620 1.00 91.56 187 ILE A C 1
ATOM 1451 O O . ILE A 1 187 ? -11.433 10.822 12.376 1.00 91.56 187 ILE A O 1
ATOM 1455 N N . ALA A 1 188 ? -10.178 12.111 11.035 1.00 90.19 188 ALA A N 1
ATOM 1456 C CA . ALA A 1 188 ? -10.932 13.334 11.280 1.00 90.19 188 ALA A CA 1
ATOM 1457 C C . ALA A 1 188 ? -12.403 13.192 10.868 1.00 90.19 188 ALA A C 1
ATOM 1459 O O . ALA A 1 188 ? -13.275 13.612 11.625 1.00 90.19 188 ALA A O 1
ATOM 1460 N N . LYS A 1 189 ? -12.696 12.542 9.733 1.00 87.19 189 LYS A N 1
ATOM 1461 C CA . LYS A 1 189 ? -14.079 12.296 9.285 1.00 87.19 189 LYS A CA 1
ATOM 1462 C C . LYS A 1 189 ? -14.906 11.550 10.332 1.00 87.19 189 LYS A C 1
ATOM 1464 O O . LYS A 1 189 ? -16.050 11.921 10.569 1.00 87.19 189 LYS A O 1
ATOM 1469 N N . ILE A 1 190 ? -14.317 10.555 10.991 1.00 85.25 190 ILE A N 1
ATOM 1470 C CA . ILE A 1 190 ? -15.000 9.732 12.000 1.00 85.25 190 ILE A CA 1
ATOM 1471 C C . ILE A 1 190 ? -15.066 10.447 13.349 1.00 85.25 190 ILE A C 1
ATOM 1473 O O . ILE A 1 190 ? -16.103 10.450 14.008 1.00 85.25 190 ILE A O 1
ATOM 1477 N N . MET A 1 191 ? -13.978 11.101 13.756 1.00 75.56 191 MET A N 1
ATOM 1478 C CA . MET A 1 191 ? -13.915 11.796 15.042 1.00 75.56 191 MET A CA 1
ATOM 1479 C C . MET A 1 191 ? -14.803 13.041 15.082 1.00 75.56 191 MET A C 1
ATOM 1481 O O . MET A 1 191 ? -15.439 13.286 16.103 1.00 75.56 191 MET A O 1
ATOM 1485 N N . VAL A 1 192 ? -14.891 13.808 13.989 1.00 66.06 192 VAL A N 1
ATOM 1486 C CA . VAL A 1 192 ? -15.826 14.941 13.884 1.00 66.06 192 VAL A CA 1
ATOM 1487 C C . 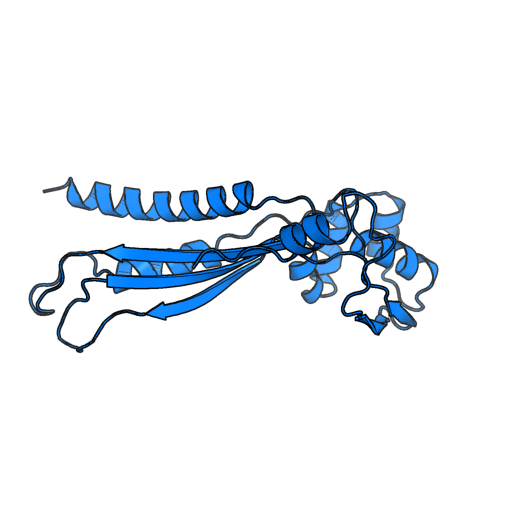VAL A 1 192 ? -17.263 14.437 13.981 1.00 66.06 192 VAL A C 1
ATOM 1489 O O . VAL A 1 192 ? -18.033 14.985 14.761 1.00 66.06 192 VAL A O 1
ATOM 1492 N N . TRP A 1 193 ? -17.596 13.337 13.302 1.00 55.03 193 TRP A N 1
ATOM 1493 C CA . TRP A 1 193 ? -18.904 12.688 13.426 1.00 55.03 193 TRP A CA 1
ATOM 1494 C C . TRP A 1 193 ? -19.211 12.260 14.868 1.00 55.03 193 TRP A C 1
ATOM 1496 O O . TRP A 1 193 ? -20.285 12.547 15.395 1.00 55.03 193 TRP A O 1
ATOM 1506 N N . SER A 1 194 ? -18.244 11.636 15.543 1.00 51.50 194 SER A N 1
ATOM 1507 C CA . SER A 1 194 ? -18.397 11.224 16.939 1.00 51.50 194 SER A CA 1
ATOM 1508 C C . SER A 1 194 ? -18.519 12.411 17.901 1.00 51.50 194 SER A C 1
ATOM 1510 O O . SER A 1 194 ? -19.208 12.280 18.907 1.00 51.50 194 SER A O 1
ATOM 1512 N N . LEU A 1 195 ? -17.868 13.548 17.627 1.00 44.22 195 LEU A N 1
ATOM 1513 C CA . LEU A 1 195 ? -17.944 14.765 18.447 1.00 44.22 195 LEU A CA 1
ATOM 1514 C C . LEU A 1 195 ? -19.258 15.528 18.235 1.00 44.22 195 LEU A C 1
ATOM 1516 O O . LEU A 1 195 ? -19.848 15.985 19.212 1.00 44.22 195 LEU A O 1
ATOM 1520 N N . SER A 1 196 ? -19.757 15.616 16.998 1.00 36.28 196 SER A N 1
ATOM 1521 C CA . SER A 1 196 ? -21.056 16.233 16.691 1.00 36.28 196 SER A CA 1
ATOM 1522 C C . SER A 1 196 ? -22.216 15.513 17.386 1.00 36.28 196 SER A C 1
ATOM 1524 O O . SER A 1 196 ? -23.141 16.157 17.862 1.00 36.28 196 SER A O 1
ATOM 1526 N N . LEU A 1 197 ? -22.131 14.189 17.542 1.00 36.88 197 LEU A N 1
ATOM 1527 C CA . LEU A 1 197 ? -23.124 13.395 18.273 1.00 36.88 197 LEU A CA 1
ATOM 1528 C C . LEU A 1 197 ? -23.048 13.534 19.805 1.00 36.88 197 LEU A C 1
ATOM 1530 O O . LEU A 1 197 ? -23.981 13.115 20.484 1.00 36.88 197 LEU A O 1
ATOM 1534 N N . ILE A 1 198 ? -21.953 14.075 20.356 1.00 38.72 198 ILE A N 1
ATOM 1535 C CA . ILE A 1 198 ? -21.803 14.352 21.798 1.00 38.72 198 ILE A CA 1
ATOM 1536 C C . ILE A 1 198 ? -22.379 15.732 22.154 1.00 38.72 198 ILE A C 1
ATOM 1538 O O . ILE A 1 198 ? -22.782 15.944 23.294 1.00 38.72 198 ILE A O 1
ATOM 1542 N N . GLN A 1 199 ? -22.428 16.666 21.198 1.00 32.75 199 GLN A N 1
ATOM 1543 C CA . GLN A 1 199 ? -22.946 18.024 21.416 1.00 32.75 199 GLN A CA 1
ATOM 1544 C C . GLN A 1 199 ? -24.474 18.141 21.311 1.00 32.75 199 GLN A C 1
ATOM 1546 O O . GLN A 1 199 ? -25.016 19.182 21.673 1.00 32.75 199 GLN A O 1
ATOM 1551 N N . GLU A 1 200 ? -25.174 17.096 20.867 1.00 32.38 200 GLU A N 1
ATOM 1552 C CA . GLU A 1 200 ? -26.639 17.031 20.900 1.00 32.38 200 GLU A CA 1
ATOM 1553 C C . GLU A 1 200 ? -27.118 16.307 22.168 1.00 32.38 200 GLU A C 1
ATOM 1555 O O . GLU A 1 200 ? -27.496 15.133 22.135 1.00 32.38 200 GLU A O 1
ATOM 1560 N N . ALA A 1 201 ? -27.071 17.019 23.297 1.00 32.62 201 ALA A N 1
ATOM 1561 C CA . ALA A 1 201 ? -27.780 16.699 24.536 1.00 32.62 201 ALA A CA 1
ATOM 1562 C C . ALA A 1 201 ? -28.144 17.988 25.284 1.00 32.62 201 ALA A C 1
ATOM 1564 O O . ALA A 1 201 ? -27.243 18.842 25.454 1.00 32.62 201 ALA A O 1
#

Foldseek 3Di:
DPPDDCVVVCCVVQNPPRDPDDDDDADAWDQDQNDIDGGGDPDFFDKDKDKDKDFDDKFFLVDDDPAFPVRLVVLLQVLQQPDWFDFFDDPDASVLVVLQVCLPDHPGNDPQLNVCNVVVVGRSNRVVVCVVPVVCSVQRTKHKDWDDKDFDDDPGMGTRMIMIMMMIRHHPPDDPVVSVVVSVVSVCVSVVVVVVVVPPD

Radius of gyration: 22.88 Å; chains: 1; bounding box: 60×34×60 Å